Protein AF-0000000069704267 (afdb_homodimer)

Nearest PDB structures (foldseek):
  3eg2-assembly1_A  TM=7.144E-01  e=4.253E-02  Homo sapiens
  3eg3-assembly1_A  TM=7.139E-01  e=6.899E-02  Homo sapiens
  5o2q-assembly1_A  TM=7.271E-01  e=1.119E-01  Homo sapiens
  2mio-assembly1_A  TM=5.928E-01  e=2.133E-01  Homo sapiens
  6b25-assembly1_A  TM=3.809E-01  e=5.040E-01  Homo sapiens

Sequence (294 aa):
MRPRFTFSEAVRVVRAIRNDGTYAGLPSGALLVRRGSIGYVRDWGVFLQDQIIYQIHFPDCDRVVGCREQELIAGDRPWLAGNLQYGDSVICQTALAMQGEMVVSVGQLGRIEATDRGEHGDGYIVDFGGRWFQVPVSALALAEEEEMRPRFTFSEAVRVVRAIRNDGTYAGLPSGALLVRRGSIGYVRDWGVFLQDQIIYQIHFPDCDRVVGCREQELIAGDRPWLAGNLQYGDSVICQTALAMQGEMVVSVGQLGRIEATDRGEHGDGYIVDFGGRWFQVPVSALALAEEEE

Solvent-accessible surface area (backbone atoms only — not comparable to full-atom values): 16637 Å² total; per-residue (Å²): 138,81,76,90,72,52,76,69,36,54,27,20,29,74,45,66,40,53,27,83,60,83,50,84,97,53,59,66,67,38,82,72,42,58,22,55,41,59,27,29,28,68,45,70,47,81,43,82,40,71,42,56,36,33,33,27,39,25,73,92,77,69,43,76,45,79,38,48,61,90,43,47,44,59,48,84,52,89,79,68,53,54,54,76,51,74,68,39,48,26,24,24,70,46,65,39,67,56,96,86,38,80,74,41,52,61,64,39,62,30,31,32,72,38,67,59,27,68,97,80,23,28,16,26,32,30,34,48,88,86,43,58,42,82,39,50,49,90,34,51,39,78,46,74,74,79,123,136,81,76,91,72,52,76,68,36,53,26,19,28,76,47,66,40,53,27,84,60,82,50,84,97,53,58,66,67,38,81,73,42,58,22,56,42,60,28,29,29,68,46,70,46,80,43,80,41,72,41,55,37,32,34,28,38,25,72,91,77,69,44,76,42,80,38,47,61,91,43,48,43,60,47,83,54,89,79,67,53,55,55,76,51,75,68,39,49,27,25,24,71,45,65,39,67,55,98,86,37,80,75,42,52,60,64,39,64,30,32,32,71,37,66,60,26,68,97,82,23,29,17,25,32,30,34,47,90,86,42,59,42,83,40,51,48,88,34,51,39,77,45,74,74,81,126

Foldseek 3Di:
DDDPDDFFDKDFAQAFDFACPPDPPDDGRHTDGHHGDIDGDHDDDDDDDDWDWDFDADPVVGDTDTDTPVRDDDPPDDDQQDDDDFFFKKFFQDFDDDPRHGDHDGGQIWGFHAFLDDPRRQWTWIDGPNDTDIDGVVGIDGDPPPD/DDDPDDFFDKDFAQAFDFACPPDPPDDGRHTDGHHGDIDGDHDDDDDDDDWDWDFDADPVVGDTDTDTPVRDDDPPDDDQQDDDDFFFKKFFQDFDDDPRHTDHDGGQIWGFHAFLDDPRRQWTWIDGPNDTDIGGVVGIDGDPPPD

Secondary structure (DSSP, 8-state):
---SS-TT-EEEESS-EE--S-STTS-TT-EEE-TT-EEEEEEEEEEEEEEEEEEEEETTTTEEEEEEGGGEEETTS---S-S--TT-EEEESS-EEETTEEEE-TT-EEEEEEEEESTTS-EEEEEETTEEEEEEGGGEEE-----/---SS-TT-EEEESS-EE--S-STTS-TT-EEE-TT-EEEEEEEEEEEEEEEEEEEEETTTTEEEEEEGGGEEETTS---S-S--TT-EEEESS-EEETTEEEE-TT-EEEEEEEEESTTS-EEEEEETTEEEEEEGGGEEE-----

InterPro domains:
  IPR007415 Nitrogenase MoFe maturation protein, NifZ [PF04319] (3-73)

Organism: Klebsiella variicola (NCBI:txid244366)

Structure (mmCIF, N/CA/C/O backbone):
data_AF-0000000069704267-model_v1
#
loop_
_entity.id
_entity.type
_entity.pdbx_description
1 polymer 'NifZ protein'
#
loop_
_atom_site.group_PDB
_atom_site.id
_atom_site.type_symbol
_atom_site.label_atom_id
_atom_site.label_alt_id
_atom_site.label_comp_id
_atom_site.label_asym_id
_atom_site.label_entity_id
_atom_site.label_seq_id
_atom_site.pdbx_PDB_ins_code
_atom_site.Cartn_x
_atom_site.Cartn_y
_atom_site.Cartn_z
_atom_site.occupancy
_atom_site.B_iso_or_equiv
_atom_site.auth_seq_id
_atom_site.auth_comp_id
_atom_site.auth_asym_id
_atom_site.auth_atom_id
_atom_site.pdbx_PDB_model_num
ATOM 1 N N . MET A 1 1 ? 27.141 -1.37 -7.922 1 70.5 1 MET A N 1
ATOM 2 C CA . MET A 1 1 ? 26.219 -2.203 -7.168 1 70.5 1 MET A CA 1
ATOM 3 C C . MET A 1 1 ? 26.234 -3.641 -7.68 1 70.5 1 MET A C 1
ATOM 5 O O . MET A 1 1 ? 26.406 -3.875 -8.875 1 70.5 1 MET A O 1
ATOM 9 N N . ARG A 1 2 ? 26.391 -4.656 -6.867 1 83.56 2 ARG A N 1
ATOM 10 C CA . ARG A 1 2 ? 26.391 -6.055 -7.277 1 83.56 2 ARG A CA 1
ATOM 11 C C . ARG A 1 2 ? 25.016 -6.676 -7.145 1 83.56 2 ARG A C 1
ATOM 13 O O . ARG A 1 2 ? 24.328 -6.484 -6.133 1 83.56 2 ARG A O 1
ATOM 20 N N . PRO A 1 3 ? 24.516 -7.355 -8.273 1 91.5 3 PRO A N 1
ATOM 21 C CA . PRO A 1 3 ? 23.203 -7.996 -8.227 1 91.5 3 PRO A CA 1
ATOM 22 C C . PRO A 1 3 ? 23.125 -9.125 -7.199 1 91.5 3 PRO A C 1
ATOM 24 O O . PRO A 1 3 ? 24.109 -9.836 -6.992 1 91.5 3 PRO A O 1
ATOM 27 N N . ARG A 1 4 ? 21.984 -9.141 -6.539 1 94.38 4 ARG A N 1
ATOM 28 C CA . ARG A 1 4 ? 21.75 -10.164 -5.527 1 94.38 4 ARG A CA 1
ATOM 29 C C . ARG A 1 4 ? 21.484 -11.523 -6.172 1 94.38 4 ARG A C 1
ATOM 31 O O . ARG A 1 4 ? 21.859 -12.562 -5.625 1 94.38 4 ARG A O 1
ATOM 38 N N . PHE A 1 5 ? 20.875 -11.516 -7.258 1 96.75 5 PHE A N 1
ATOM 39 C CA . PHE A 1 5 ? 20.5 -12.742 -7.945 1 96.75 5 PHE A CA 1
ATOM 40 C C . PHE A 1 5 ? 21.266 -12.891 -9.258 1 96.75 5 PHE A C 1
ATOM 42 O O . PHE A 1 5 ? 21.625 -11.891 -9.883 1 96.75 5 PHE A O 1
ATOM 49 N N . THR A 1 6 ? 21.562 -14.195 -9.578 1 94.44 6 THR A N 1
ATOM 50 C CA . THR A 1 6 ? 22.391 -14.453 -10.75 1 94.44 6 THR A CA 1
ATOM 51 C C . THR A 1 6 ? 21.609 -15.242 -11.797 1 94.44 6 THR A C 1
ATOM 53 O O . THR A 1 6 ? 20.484 -15.68 -11.539 1 94.44 6 THR A O 1
ATOM 56 N N . PHE A 1 7 ? 22.266 -15.367 -12.93 1 95.25 7 PHE A N 1
ATOM 57 C CA . PHE A 1 7 ? 21.672 -16.016 -14.094 1 95.25 7 PHE A CA 1
ATOM 58 C C . PHE A 1 7 ? 21.125 -17.391 -13.711 1 95.25 7 PHE A C 1
ATOM 60 O O . PHE A 1 7 ? 21.766 -18.141 -12.984 1 95.25 7 PHE A O 1
ATOM 67 N N . SER A 1 8 ? 19.906 -17.656 -14.18 1 96.69 8 SER A N 1
ATOM 68 C CA . SER A 1 8 ? 19.203 -18.938 -14.07 1 96.69 8 SER A CA 1
ATOM 69 C C . SER A 1 8 ? 18.812 -19.234 -12.625 1 96.69 8 SER A C 1
ATOM 71 O O . SER A 1 8 ? 18.312 -20.312 -12.32 1 96.69 8 SER A O 1
ATOM 73 N N . GLU A 1 9 ? 19 -18.297 -11.758 1 97.44 9 GLU A N 1
ATOM 74 C CA . GLU A 1 9 ? 18.578 -18.469 -10.367 1 97.44 9 GLU A CA 1
ATOM 75 C C . GLU A 1 9 ? 17.062 -18.328 -10.234 1 97.44 9 GLU A C 1
ATOM 77 O O . GLU A 1 9 ? 16.453 -17.453 -10.859 1 97.44 9 GLU A O 1
ATOM 82 N N . ALA A 1 10 ? 16.5 -19.25 -9.445 1 98.5 10 ALA A N 1
ATOM 83 C CA . ALA A 1 10 ? 15.07 -19.172 -9.172 1 98.5 10 ALA A CA 1
ATOM 84 C C . ALA A 1 10 ? 14.766 -18.062 -8.172 1 98.5 10 ALA A C 1
ATOM 86 O O . ALA A 1 10 ? 15.414 -17.969 -7.125 1 98.5 10 ALA A O 1
ATOM 87 N N . VAL A 1 11 ? 13.781 -17.219 -8.508 1 98.62 11 VAL A N 1
ATOM 88 C CA . VAL A 1 11 ? 13.328 -16.156 -7.625 1 98.62 11 VAL A CA 1
ATOM 89 C C . VAL A 1 11 ? 11.805 -16.141 -7.559 1 98.62 11 VAL A C 1
ATOM 91 O O . VAL A 1 11 ? 11.133 -16.734 -8.406 1 98.62 11 VAL A O 1
ATOM 94 N N . ARG A 1 12 ? 11.289 -15.602 -6.473 1 98.12 12 ARG A N 1
ATOM 95 C CA . ARG A 1 12 ? 9.859 -15.43 -6.27 1 98.12 12 ARG A CA 1
ATOM 96 C C . ARG A 1 12 ? 9.5 -13.953 -6.145 1 98.12 12 ARG A C 1
ATOM 98 O O . ARG A 1 12 ? 10.164 -13.203 -5.426 1 98.12 12 ARG A O 1
ATOM 105 N N . VAL A 1 13 ? 8.492 -13.539 -6.906 1 97.69 13 VAL A N 1
ATOM 106 C CA . VAL A 1 13 ? 8.016 -12.172 -6.734 1 97.69 13 VAL A CA 1
ATOM 107 C C . VAL A 1 13 ? 7.133 -12.078 -5.492 1 97.69 13 VAL A C 1
ATOM 109 O O . VAL A 1 13 ? 6.254 -12.922 -5.285 1 97.69 13 VAL A O 1
ATOM 112 N N . VAL A 1 14 ? 7.328 -11.047 -4.66 1 95.62 14 VAL A N 1
ATOM 113 C CA . VAL A 1 14 ? 6.633 -10.969 -3.381 1 95.62 14 VAL A CA 1
ATOM 114 C C . VAL A 1 14 ? 5.395 -10.086 -3.521 1 95.62 14 VAL A C 1
ATOM 116 O O . VAL A 1 14 ? 4.566 -10.016 -2.609 1 95.62 14 VAL A O 1
ATOM 119 N N . ARG A 1 15 ? 5.25 -9.43 -4.621 1 94.12 15 ARG A N 1
ATOM 120 C CA . ARG A 1 15 ? 4.078 -8.625 -4.938 1 94.12 15 ARG A CA 1
ATOM 121 C C . ARG A 1 15 ? 3.67 -8.797 -6.398 1 94.12 15 ARG A C 1
ATOM 123 O O . ARG A 1 15 ? 4.473 -9.242 -7.223 1 94.12 15 ARG A O 1
ATOM 130 N N . ALA A 1 16 ? 2.428 -8.391 -6.637 1 95.12 16 ALA A N 1
ATOM 131 C CA . ALA A 1 16 ? 1.965 -8.43 -8.023 1 95.12 16 ALA A CA 1
ATOM 132 C C . ALA A 1 16 ? 2.758 -7.465 -8.891 1 95.12 16 ALA A C 1
ATOM 134 O O . ALA A 1 16 ? 3.033 -6.332 -8.484 1 95.12 16 ALA A O 1
ATOM 135 N N . ILE A 1 17 ? 3.195 -7.965 -10.07 1 96.5 17 ILE A N 1
ATOM 136 C CA . ILE A 1 17 ? 3.865 -7.094 -11.031 1 96.5 17 ILE A CA 1
ATOM 137 C C . ILE A 1 17 ? 2.865 -6.613 -12.078 1 96.5 17 ILE A C 1
ATOM 139 O O . ILE A 1 17 ? 2.195 -7.426 -12.719 1 96.5 17 ILE A O 1
ATOM 143 N N . ARG A 1 18 ? 2.76 -5.293 -12.164 1 95.44 18 ARG A N 1
ATOM 144 C CA . ARG A 1 18 ? 1.854 -4.688 -13.141 1 95.44 18 ARG A CA 1
ATOM 145 C C . ARG A 1 18 ? 2.629 -3.945 -14.219 1 95.44 18 ARG A C 1
ATOM 147 O O . ARG A 1 18 ? 3.754 -3.498 -13.992 1 95.44 18 ARG A O 1
ATOM 154 N N . ASN A 1 19 ? 1.966 -3.893 -15.367 1 96.38 19 ASN A N 1
ATOM 155 C CA . ASN A 1 19 ? 2.604 -3.205 -16.484 1 96.38 19 ASN A CA 1
ATOM 156 C C . ASN A 1 19 ? 2.73 -1.707 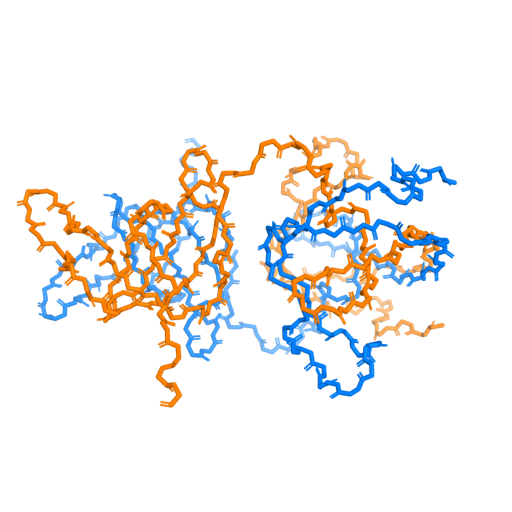-16.219 1 96.38 19 ASN A C 1
ATOM 158 O O . ASN A 1 19 ? 1.726 -1.02 -16.031 1 96.38 19 ASN A O 1
ATOM 162 N N . ASP A 1 20 ? 3.955 -1.291 -16.156 1 92.31 20 ASP A N 1
ATOM 163 C CA . ASP A 1 20 ? 4.207 0.135 -15.977 1 92.31 20 ASP A CA 1
ATOM 164 C C . ASP A 1 20 ? 4.371 0.844 -17.312 1 92.31 20 ASP A C 1
ATOM 166 O O . ASP A 1 20 ? 4.828 1.987 -17.375 1 92.31 20 ASP A O 1
ATOM 170 N N . GLY A 1 21 ? 4.004 0.136 -18.328 1 92.44 21 GLY A N 1
ATOM 171 C CA . GLY A 1 21 ? 4.043 0.705 -19.672 1 92.44 21 GLY A CA 1
ATOM 172 C C . GLY A 1 21 ? 5.16 0.135 -20.531 1 92.44 21 GLY A C 1
ATOM 173 O O . GLY A 1 21 ? 5.227 0.406 -21.719 1 92.44 21 GLY A O 1
ATOM 174 N N . THR A 1 22 ? 6.094 -0.67 -19.891 1 89.44 22 THR A N 1
ATOM 175 C CA . THR A 1 22 ? 7.289 -1.111 -20.594 1 89.44 22 THR A CA 1
ATOM 176 C C . THR A 1 22 ? 7.062 -2.477 -21.234 1 89.44 22 THR A C 1
ATOM 178 O O . THR A 1 22 ? 7.859 -2.916 -22.062 1 89.44 22 THR A O 1
ATOM 181 N N . TYR A 1 23 ? 5.93 -3.145 -20.797 1 93.56 23 TYR A N 1
ATOM 182 C CA . TYR A 1 23 ? 5.617 -4.438 -21.406 1 93.56 23 TYR A CA 1
ATOM 183 C C . TYR A 1 23 ? 4.695 -4.273 -22.609 1 93.56 23 TYR A C 1
ATOM 185 O O . TYR 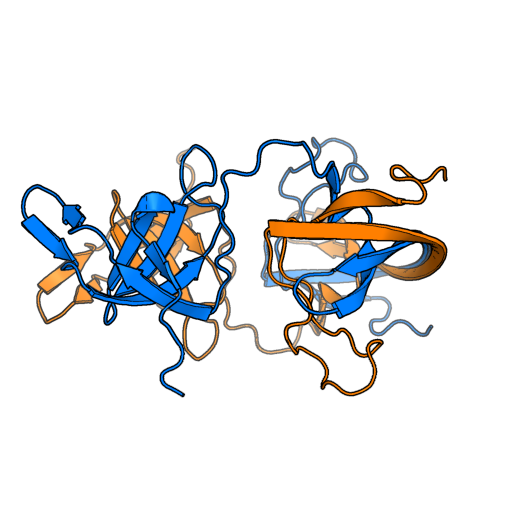A 1 23 ? 3.568 -3.789 -22.469 1 93.56 23 TYR A O 1
ATOM 193 N N . ALA A 1 24 ? 5.141 -4.734 -23.75 1 91.88 24 ALA A N 1
ATOM 194 C CA . ALA A 1 24 ? 4.398 -4.551 -24.984 1 91.88 24 ALA A CA 1
ATOM 195 C C . ALA A 1 24 ? 3.207 -5.496 -25.062 1 91.88 24 ALA A C 1
ATOM 197 O O . ALA A 1 24 ? 3.301 -6.656 -24.656 1 91.88 24 ALA A O 1
ATOM 198 N N . GLY A 1 25 ? 2.084 -4.969 -25.625 1 93 25 GLY A N 1
ATOM 199 C CA . GLY A 1 25 ? 0.954 -5.836 -25.922 1 93 25 GLY A CA 1
ATOM 200 C C . GLY A 1 25 ? -0.133 -5.77 -24.859 1 93 25 GLY A C 1
ATOM 201 O O . GLY A 1 25 ? -1.224 -6.312 -25.047 1 93 25 GLY A O 1
ATOM 202 N N . LEU A 1 26 ? 0.207 -5.266 -23.703 1 93.94 26 LEU A N 1
ATOM 203 C CA . LEU A 1 26 ? -0.774 -5.1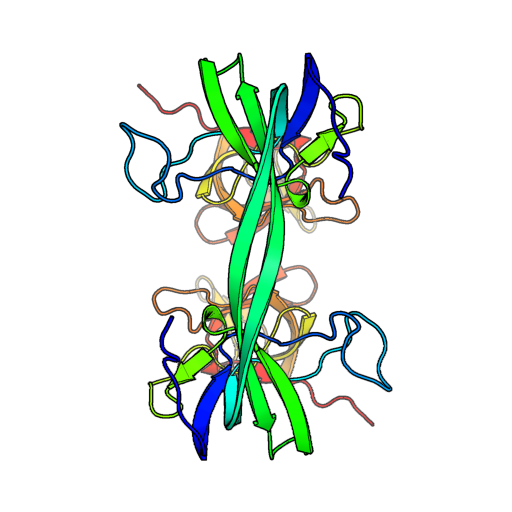25 -22.625 1 93.94 26 LEU A CA 1
ATOM 204 C C . LEU A 1 26 ? -0.859 -3.68 -22.156 1 93.94 26 LEU A C 1
ATOM 206 O O . LEU A 1 26 ? 0.145 -2.965 -22.141 1 93.94 26 LEU A O 1
ATOM 210 N N . PRO A 1 27 ? -2.029 -3.264 -21.766 1 94.94 27 PRO A N 1
ATOM 211 C CA . PRO A 1 27 ? -2.172 -1.881 -21.312 1 94.94 27 PRO A CA 1
ATOM 212 C C . PRO A 1 27 ? -1.479 -1.632 -19.969 1 94.94 27 PRO A C 1
ATOM 214 O O . PRO A 1 27 ? -1.236 -2.574 -19.219 1 94.94 27 PRO A O 1
ATOM 217 N N . SER A 1 28 ? -1.115 -0.353 -19.781 1 93.81 28 SER A N 1
ATOM 218 C CA . SER A 1 28 ? -0.566 0.044 -18.484 1 93.81 28 SER A CA 1
ATOM 219 C C . SER A 1 28 ? -1.5 -0.347 -17.344 1 93.81 28 SER A C 1
ATOM 221 O O . SER A 1 28 ? -2.719 -0.19 -17.453 1 93.81 28 SER A O 1
ATOM 223 N N . GLY A 1 29 ? -0.929 -0.878 -16.25 1 93.12 29 GLY A N 1
ATOM 224 C CA . GLY A 1 29 ? -1.727 -1.26 -15.102 1 93.12 29 GLY A CA 1
ATOM 225 C C . GLY A 1 29 ? -2.168 -2.711 -15.133 1 93.12 29 GLY A C 1
ATOM 226 O O . GLY A 1 29 ? -2.596 -3.258 -14.117 1 93.12 29 GLY A O 1
ATOM 227 N N . ALA A 1 30 ? -2.033 -3.373 -16.25 1 94 30 ALA A N 1
ATOM 228 C CA . ALA A 1 30 ? -2.439 -4.77 -16.375 1 94 30 ALA A CA 1
ATOM 229 C C . ALA A 1 30 ? -1.547 -5.684 -15.539 1 94 30 ALA A C 1
ATOM 231 O O . ALA A 1 30 ? -0.34 -5.457 -15.438 1 94 30 ALA A O 1
ATOM 232 N N . LEU A 1 31 ? -2.203 -6.715 -15 1 93.62 31 LEU A N 1
ATOM 233 C CA . LEU A 1 31 ? -1.447 -7.703 -14.234 1 93.62 31 LEU A CA 1
ATOM 234 C C . LEU A 1 31 ? -0.539 -8.516 -15.148 1 93.62 31 LEU A C 1
ATOM 236 O O . LEU A 1 31 ? -1.012 -9.156 -16.094 1 93.62 31 LEU A O 1
ATOM 240 N N . LEU A 1 32 ? 0.768 -8.469 -14.914 1 96.5 32 LEU A N 1
ATOM 241 C CA . LEU A 1 32 ? 1.725 -9.242 -15.695 1 96.5 32 LEU A CA 1
ATOM 242 C C . LEU A 1 32 ? 2.049 -10.57 -15.016 1 96.5 32 LEU A C 1
ATOM 244 O O . LEU A 1 32 ? 2.064 -11.617 -15.664 1 96.5 32 LEU A O 1
ATOM 248 N N . VAL A 1 33 ? 2.322 -10.461 -13.75 1 96.56 33 VAL A N 1
ATOM 249 C CA . VAL A 1 33 ? 2.707 -11.633 -12.969 1 96.56 33 VAL A CA 1
ATOM 250 C C . VAL A 1 33 ? 2.055 -11.578 -11.586 1 96.56 33 VAL A C 1
ATOM 252 O O . VAL A 1 33 ? 2.043 -10.523 -10.945 1 96.56 33 VAL A O 1
ATOM 255 N N . ARG A 1 34 ? 1.494 -12.688 -11.125 1 95 34 ARG A N 1
ATOM 256 C CA . ARG A 1 34 ? 0.865 -12.758 -9.805 1 95 34 ARG A CA 1
ATOM 257 C C . ARG A 1 34 ? 1.912 -12.844 -8.703 1 95 34 ARG A C 1
ATOM 259 O O . ARG A 1 34 ? 2.969 -13.453 -8.891 1 95 34 ARG A O 1
ATOM 266 N N . ARG A 1 35 ? 1.534 -12.227 -7.586 1 95.56 35 ARG A N 1
ATOM 267 C CA . ARG A 1 35 ? 2.416 -12.391 -6.434 1 95.56 35 ARG A CA 1
ATOM 268 C C . ARG A 1 35 ? 2.666 -13.859 -6.133 1 95.56 35 ARG A C 1
ATOM 270 O O . ARG A 1 35 ? 1.805 -14.703 -6.387 1 95.56 35 ARG A O 1
ATOM 277 N N . GLY A 1 36 ? 3.891 -14.18 -5.59 1 95.38 36 GLY A N 1
ATOM 278 C CA . GLY A 1 36 ? 4.219 -15.539 -5.203 1 95.38 36 GLY A CA 1
ATOM 279 C C . GLY A 1 36 ? 4.754 -16.375 -6.352 1 95.38 36 GLY A C 1
ATOM 280 O O . GLY A 1 36 ? 5.297 -17.469 -6.137 1 95.38 36 GLY A O 1
ATOM 281 N N . SER A 1 37 ? 4.637 -15.914 -7.617 1 96.62 37 SER A N 1
ATOM 282 C CA . SER A 1 37 ? 5.086 -16.672 -8.781 1 96.62 37 SER A CA 1
ATOM 283 C C . SER A 1 37 ? 6.598 -16.859 -8.766 1 96.62 37 SER A C 1
ATOM 285 O O . SER A 1 37 ? 7.34 -15.953 -8.375 1 96.62 37 SER A O 1
ATOM 287 N N . ILE A 1 38 ? 6.98 -18.031 -9.227 1 97.88 38 ILE A N 1
ATOM 288 C CA . ILE A 1 38 ? 8.398 -18.359 -9.352 1 97.88 38 ILE A CA 1
ATOM 289 C C . ILE A 1 38 ? 8.852 -18.125 -10.789 1 97.88 38 ILE A C 1
ATOM 291 O O . ILE A 1 38 ? 8.148 -18.484 -11.734 1 97.88 38 ILE A O 1
ATOM 295 N N . GLY A 1 39 ? 9.953 -17.422 -10.891 1 98.56 39 GLY A N 1
ATOM 296 C CA . GLY A 1 39 ? 10.609 -17.234 -12.172 1 98.56 39 GLY A CA 1
ATOM 297 C C . GLY A 1 39 ? 12.109 -17.469 -12.109 1 98.56 39 GLY A C 1
ATOM 298 O O . GLY A 1 39 ? 12.641 -17.828 -11.062 1 98.56 39 GLY A O 1
ATOM 299 N N . TYR A 1 40 ? 12.789 -17.312 -13.281 1 98.75 40 TYR A N 1
ATOM 300 C CA . TYR A 1 40 ? 14.227 -17.547 -13.398 1 98.75 40 TYR A CA 1
ATOM 301 C C . TYR A 1 40 ? 14.93 -16.344 -14.023 1 98.75 40 TYR A C 1
ATOM 303 O O . TYR A 1 40 ? 14.492 -15.828 -15.047 1 98.75 40 TYR A O 1
ATOM 311 N N . VAL A 1 41 ? 16 -15.961 -13.359 1 98.5 41 VAL A N 1
ATOM 312 C CA . VAL A 1 41 ? 16.734 -14.781 -13.805 1 98.5 41 VAL A CA 1
ATOM 313 C C . VAL A 1 41 ? 17.359 -15.055 -15.172 1 98.5 41 VAL A C 1
ATOM 315 O O . VAL A 1 41 ? 18.078 -16.047 -15.352 1 98.5 41 VAL A O 1
ATOM 318 N N . ARG A 1 42 ? 17.062 -14.156 -16.156 1 98.12 42 ARG A N 1
ATOM 319 C CA . ARG A 1 42 ? 17.656 -14.242 -17.484 1 98.12 42 ARG A CA 1
ATOM 320 C C . ARG A 1 42 ? 18.828 -13.273 -17.625 1 98.12 42 ARG A C 1
ATOM 322 O O . ARG A 1 42 ? 19.828 -13.586 -18.281 1 98.12 42 ARG A O 1
ATOM 329 N N . ASP A 1 43 ? 18.625 -12.133 -17.141 1 95.94 43 ASP A N 1
ATOM 330 C CA . ASP A 1 43 ? 19.594 -11.047 -17.234 1 95.94 43 ASP A CA 1
ATOM 331 C C . ASP A 1 43 ? 19.297 -9.961 -16.188 1 95.94 43 ASP A C 1
ATOM 333 O O . ASP A 1 43 ? 18.266 -10 -15.523 1 95.94 43 ASP A O 1
ATOM 337 N N . TRP A 1 44 ? 20.312 -9.156 -15.898 1 94.94 44 TRP A N 1
ATOM 338 C CA . TRP A 1 44 ? 20.109 -7.961 -15.094 1 94.94 44 TRP A CA 1
ATOM 339 C C . TRP A 1 44 ? 20.875 -6.773 -15.656 1 94.94 44 TRP A C 1
ATOM 341 O O . TRP A 1 44 ? 21.812 -6.953 -16.438 1 94.94 44 TRP A O 1
ATOM 351 N N . GLY A 1 45 ? 20.406 -5.551 -15.344 1 94.19 45 GLY A N 1
ATOM 352 C CA . GLY A 1 45 ? 21.062 -4.309 -15.719 1 94.19 45 GLY A CA 1
ATOM 353 C C . GLY A 1 45 ? 20.859 -3.201 -14.703 1 94.19 45 GLY A C 1
ATOM 354 O O . GLY A 1 45 ? 20 -3.303 -13.828 1 94.19 45 GLY A O 1
ATOM 355 N N . VAL A 1 46 ? 21.812 -2.281 -14.703 1 92.88 46 VAL A N 1
ATOM 356 C CA . VAL A 1 46 ? 21.703 -1.098 -13.859 1 92.88 46 VAL A CA 1
ATOM 357 C C . VAL A 1 46 ? 20.984 0.02 -14.609 1 92.88 46 VAL A C 1
ATOM 359 O O . VAL A 1 46 ? 21.391 0.381 -15.727 1 92.88 46 VAL A O 1
ATOM 362 N N . PHE A 1 47 ? 19.891 0.426 -14.094 1 90.81 47 PHE A N 1
ATOM 363 C CA . PHE A 1 47 ? 19.094 1.507 -14.672 1 90.81 47 PHE A CA 1
ATOM 364 C C . PHE A 1 47 ? 19.219 2.775 -13.836 1 90.81 47 PHE A C 1
ATOM 366 O O . PHE A 1 47 ? 18.969 2.762 -12.633 1 90.81 47 PHE A O 1
ATOM 373 N N . LEU A 1 48 ? 19.797 3.779 -14.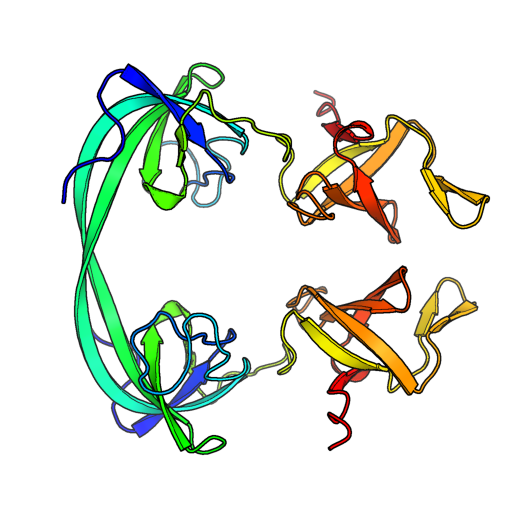461 1 87.88 48 LEU A N 1
ATOM 374 C CA . LEU A 1 48 ? 19.938 5.07 -13.789 1 87.88 48 LEU A CA 1
ATOM 375 C C . LEU A 1 48 ? 18.625 5.844 -13.828 1 87.88 48 LEU A C 1
ATOM 377 O O . LEU A 1 48 ? 18 5.965 -14.891 1 87.88 48 LEU A O 1
ATOM 381 N N . GLN A 1 49 ? 18.078 5.957 -12.758 1 85.5 49 GLN A N 1
ATOM 382 C CA . GLN A 1 49 ? 16.875 6.781 -12.656 1 85.5 49 GLN A CA 1
ATOM 383 C C . GLN A 1 49 ? 17.141 8.031 -11.82 1 85.5 49 GLN A C 1
ATOM 385 O O . GLN A 1 49 ? 17.938 8 -10.883 1 85.5 49 GLN A O 1
ATOM 390 N N . ASP A 1 50 ? 16.719 9.055 -12.352 1 87.56 50 ASP A N 1
ATOM 391 C CA . ASP A 1 50 ? 16.828 10.273 -11.562 1 87.56 50 ASP A CA 1
ATOM 392 C C . ASP A 1 50 ? 15.492 10.648 -10.93 1 87.56 50 ASP A C 1
ATOM 394 O O . ASP A 1 50 ? 14.438 10.219 -11.398 1 87.56 50 ASP A O 1
ATOM 398 N N . GLN A 1 51 ? 15.57 11.086 -9.789 1 89.5 51 GLN A N 1
ATOM 399 C CA . GLN A 1 51 ? 14.398 11.609 -9.102 1 89.5 51 GLN A CA 1
ATOM 400 C C . GLN A 1 51 ? 14.641 13.023 -8.57 1 89.5 51 GLN A C 1
ATOM 402 O O . GLN A 1 51 ? 15.742 13.328 -8.102 1 89.5 51 GLN A O 1
ATOM 407 N N . ILE A 1 52 ? 13.672 13.781 -8.773 1 94.19 52 ILE A N 1
ATOM 408 C CA . ILE A 1 52 ? 13.711 15.102 -8.148 1 94.19 52 ILE A CA 1
ATOM 409 C C . ILE A 1 52 ? 13.297 14.992 -6.688 1 94.19 52 ILE A C 1
ATOM 411 O O . ILE A 1 52 ? 12.25 14.422 -6.371 1 94.19 52 ILE A O 1
ATOM 415 N N . ILE A 1 53 ? 14.172 15.508 -5.805 1 95.62 53 ILE A N 1
ATOM 416 C CA . ILE A 1 53 ? 13.852 15.57 -4.383 1 95.62 53 ILE A CA 1
ATOM 417 C C . ILE A 1 53 ? 13.68 17.031 -3.963 1 95.62 53 ILE A C 1
ATOM 419 O O . ILE A 1 53 ? 14.57 17.859 -4.18 1 95.62 53 ILE A O 1
ATOM 423 N N . TYR A 1 54 ? 12.539 17.344 -3.371 1 97.25 54 TYR A N 1
ATOM 424 C CA . TYR A 1 54 ? 12.258 18.656 -2.832 1 97.25 54 TYR A CA 1
ATOM 425 C C . TYR A 1 54 ? 12.57 18.719 -1.342 1 97.25 54 TYR A C 1
ATOM 427 O O . TYR A 1 54 ? 12.203 17.812 -0.588 1 97.25 54 TYR A O 1
ATOM 435 N N . GLN A 1 55 ? 13.336 19.766 -0.983 1 97.19 55 GLN A N 1
ATOM 436 C CA . GLN A 1 55 ? 13.438 20.094 0.431 1 97.19 55 GLN A CA 1
ATOM 437 C C . GLN A 1 55 ? 12.273 20.984 0.875 1 97.19 55 GLN A C 1
ATOM 439 O O . GLN A 1 55 ? 12.133 22.109 0.416 1 97.19 55 GLN A O 1
ATOM 444 N N . ILE A 1 56 ? 11.398 20.375 1.76 1 98.31 56 ILE A N 1
ATOM 445 C CA . ILE A 1 56 ? 10.172 21.062 2.141 1 98.31 56 ILE A CA 1
ATOM 446 C C . ILE A 1 56 ? 10.211 21.391 3.631 1 98.31 56 ILE A C 1
ATOM 448 O O . ILE A 1 56 ? 10.492 20.531 4.461 1 98.31 56 ILE A O 1
ATOM 452 N N . HIS A 1 57 ? 9.945 22.656 4.008 1 98.5 57 HIS A N 1
ATOM 453 C CA . HIS A 1 57 ? 9.766 23.062 5.398 1 98.5 57 HIS A CA 1
ATOM 454 C C . HIS A 1 57 ? 8.312 22.906 5.832 1 98.5 57 HIS A C 1
ATOM 456 O O . HIS A 1 57 ? 7.414 23.469 5.199 1 98.5 57 HIS A O 1
ATOM 462 N N . PHE A 1 58 ? 8.125 22.156 6.859 1 98.06 58 PHE A N 1
ATOM 463 C CA . PHE A 1 58 ? 6.801 22 7.461 1 98.06 58 PHE A CA 1
ATOM 464 C C . PHE A 1 58 ? 6.699 22.797 8.758 1 98.06 58 PHE A C 1
ATOM 466 O O . PHE A 1 58 ? 7.199 22.375 9.797 1 98.06 58 PHE A O 1
ATOM 473 N N . PRO A 1 59 ? 5.973 23.875 8.719 1 96.75 59 PRO A N 1
ATOM 474 C CA . PRO A 1 59 ? 5.934 24.766 9.883 1 96.75 59 PRO A CA 1
ATOM 475 C C . PRO A 1 59 ? 5.285 24.125 11.102 1 96.75 59 PRO A C 1
ATOM 477 O O . PRO A 1 59 ? 5.688 24.391 12.234 1 96.75 59 PRO A O 1
ATOM 480 N N . ASP A 1 60 ? 4.312 23.234 10.93 1 93.12 60 ASP A N 1
ATOM 481 C CA . ASP A 1 60 ? 3.578 22.625 12.031 1 93.12 60 ASP A CA 1
ATOM 482 C C . ASP A 1 60 ? 4.512 21.844 12.953 1 93.12 60 ASP A C 1
ATOM 484 O O . ASP A 1 60 ? 4.352 21.859 14.172 1 93.12 60 ASP A O 1
ATOM 488 N N . CYS A 1 61 ? 5.516 21.203 12.398 1 92.56 61 CYS A N 1
ATOM 489 C CA . CYS A 1 61 ? 6.445 20.438 13.211 1 92.56 61 CYS A CA 1
ATOM 490 C C . CYS A 1 61 ? 7.855 21 13.125 1 92.56 61 CYS A C 1
ATOM 492 O O . CYS A 1 61 ? 8.797 20.453 13.695 1 92.56 61 CYS A O 1
ATOM 494 N N . ASP A 1 62 ? 8.055 22.078 12.414 1 95.06 62 ASP A N 1
ATOM 495 C CA . ASP A 1 62 ? 9.312 22.781 12.219 1 95.06 62 ASP A CA 1
ATOM 496 C C . ASP A 1 62 ? 10.414 21.844 11.75 1 95.06 62 ASP A C 1
ATOM 498 O O . ASP A 1 62 ? 11.492 21.797 12.336 1 95.06 62 ASP A O 1
ATOM 502 N N . ARG A 1 63 ? 10.188 21.109 10.664 1 96.19 63 ARG A N 1
ATOM 503 C CA . ARG A 1 63 ? 11.133 20.172 10.062 1 96.19 63 ARG A CA 1
ATOM 504 C C . ARG A 1 63 ? 11.305 20.453 8.57 1 96.19 63 ARG A C 1
ATOM 506 O O . ARG A 1 63 ? 10.359 20.891 7.906 1 96.19 63 ARG A O 1
ATOM 513 N N . VAL A 1 64 ? 12.523 20.266 8.141 1 96.88 64 VAL A N 1
ATOM 514 C CA . VAL A 1 64 ? 12.797 20.234 6.711 1 96.88 64 VAL A CA 1
ATOM 515 C C . VAL A 1 64 ? 13.039 18.797 6.258 1 96.88 64 VAL A C 1
ATOM 517 O O . VAL A 1 64 ? 13.953 18.141 6.746 1 96.88 64 VAL A O 1
ATOM 520 N N . VAL A 1 65 ? 12.203 18.375 5.41 1 97.19 65 VAL A N 1
ATOM 521 C CA . VAL A 1 65 ? 12.219 16.953 5.027 1 97.19 65 VAL A CA 1
ATOM 522 C C . VAL A 1 65 ? 12.305 16.844 3.508 1 97.19 65 VAL A C 1
ATOM 524 O O . VAL A 1 65 ? 11.688 17.625 2.781 1 97.19 65 VAL A O 1
ATOM 527 N N . GLY A 1 66 ? 13.094 15.953 3.002 1 96.62 66 GLY A N 1
ATOM 528 C CA . GLY A 1 66 ? 13.133 15.625 1.587 1 96.62 66 GLY A CA 1
ATOM 529 C C . GLY A 1 66 ? 11.93 14.836 1.126 1 96.62 66 GLY A C 1
ATOM 530 O O . GLY A 1 66 ? 11.594 13.797 1.711 1 96.62 66 GLY A O 1
ATOM 531 N N . CYS A 1 67 ? 11.242 15.336 0.054 1 97.12 67 CYS A N 1
ATOM 532 C CA . CYS A 1 67 ? 10.07 14.664 -0.49 1 97.12 67 CYS A CA 1
ATOM 533 C C . CYS A 1 67 ? 10.203 14.453 -1.992 1 97.12 67 CYS A C 1
ATOM 535 O O . CYS A 1 67 ? 10.695 15.328 -2.705 1 97.12 67 CYS A O 1
ATOM 537 N N . ARG A 1 68 ? 9.797 13.305 -2.387 1 95.44 68 ARG A N 1
ATOM 538 C CA . ARG A 1 68 ? 9.711 13.062 -3.822 1 95.44 68 ARG A CA 1
ATOM 539 C C . ARG A 1 68 ? 8.531 13.812 -4.438 1 95.44 68 ARG A C 1
ATOM 541 O O . ARG A 1 68 ? 7.59 14.172 -3.732 1 95.44 68 ARG A O 1
ATOM 548 N N . GLU A 1 69 ? 8.609 13.93 -5.734 1 94.81 69 GLU A N 1
ATOM 549 C CA . GLU A 1 69 ? 7.562 14.656 -6.445 1 94.81 69 GLU A CA 1
ATOM 550 C C . GLU A 1 69 ? 6.223 13.938 -6.34 1 94.81 69 GLU A C 1
ATOM 552 O O . GLU A 1 69 ? 5.184 14.57 -6.156 1 94.81 69 GLU A O 1
ATOM 557 N N . GLN A 1 70 ? 6.266 12.586 -6.406 1 93.06 70 GLN A N 1
ATOM 558 C CA . GLN A 1 70 ? 5.039 11.797 -6.41 1 93.06 70 GLN A CA 1
ATOM 559 C C . GLN A 1 70 ? 4.355 11.828 -5.051 1 93.06 70 GLN A C 1
ATOM 561 O O . GLN A 1 70 ? 3.186 11.461 -4.926 1 93.06 70 GLN A O 1
ATOM 566 N N . GLU A 1 71 ? 5.016 12.289 -4.023 1 96.56 71 GLU A N 1
ATOM 567 C CA . GLU A 1 71 ? 4.484 12.367 -2.666 1 96.56 71 GLU A CA 1
ATOM 568 C C . GLU A 1 71 ? 3.787 13.703 -2.424 1 96.56 71 GLU A C 1
ATOM 570 O O . GLU A 1 71 ? 3.209 13.922 -1.357 1 96.56 71 GLU A O 1
ATOM 575 N N . LEU A 1 72 ? 3.783 14.586 -3.455 1 97.44 72 LEU A N 1
ATOM 576 C CA . LEU A 1 72 ? 3.35 15.969 -3.244 1 97.44 72 LEU A CA 1
ATOM 577 C C . LEU A 1 72 ? 2.227 16.344 -4.207 1 97.44 72 LEU A C 1
ATOM 579 O O . LEU A 1 72 ? 2.205 15.867 -5.348 1 97.44 72 LEU A O 1
ATOM 583 N N . ILE A 1 73 ? 1.299 17.156 -3.74 1 97.31 73 ILE A N 1
ATOM 584 C CA . ILE A 1 73 ? 0.368 17.906 -4.574 1 97.31 73 ILE A CA 1
ATOM 585 C C . ILE A 1 73 ? 0.44 19.391 -4.219 1 97.31 73 ILE A C 1
ATOM 587 O O . ILE A 1 73 ? 1.031 19.766 -3.203 1 97.31 73 ILE A O 1
ATOM 591 N N . ALA A 1 74 ? -0.084 20.188 -5.125 1 97.81 74 ALA A N 1
ATOM 592 C CA . ALA A 1 74 ? -0.139 21.609 -4.824 1 97.81 74 ALA A CA 1
ATOM 593 C C . ALA A 1 74 ? -0.921 21.875 -3.539 1 97.81 74 ALA A C 1
ATOM 595 O O . ALA A 1 74 ? -1.944 21.234 -3.289 1 97.81 74 ALA A O 1
ATOM 596 N N . GLY A 1 75 ? -0.468 22.797 -2.75 1 97.12 75 GLY A N 1
ATOM 597 C CA . GLY A 1 75 ? -1.062 23.078 -1.454 1 97.12 75 GLY A CA 1
ATOM 598 C C . GLY A 1 75 ? -2.504 23.547 -1.548 1 97.12 75 GLY A C 1
ATOM 599 O O . GLY A 1 75 ? -3.275 23.391 -0.6 1 97.12 75 GLY A O 1
ATOM 600 N N . ASP A 1 76 ? -2.904 24.062 -2.664 1 95.94 76 ASP A N 1
ATOM 601 C CA . ASP A 1 76 ? -4.242 24.625 -2.809 1 95.94 76 ASP A CA 1
ATOM 602 C C . ASP A 1 76 ? -5.211 23.594 -3.395 1 95.94 76 ASP A C 1
ATOM 604 O O . ASP A 1 76 ? -6.406 23.875 -3.537 1 95.94 76 ASP A O 1
ATOM 608 N N . ARG A 1 77 ? -4.707 22.438 -3.76 1 95.38 77 ARG A N 1
ATOM 609 C CA . ARG A 1 77 ? -5.582 21.375 -4.27 1 95.38 77 ARG A CA 1
ATOM 610 C C . ARG A 1 77 ? -6.473 20.828 -3.162 1 95.38 77 ARG A C 1
ATOM 612 O O . ARG A 1 77 ? -6.027 20.656 -2.025 1 95.38 77 ARG A O 1
ATOM 619 N N . PRO A 1 78 ? -7.715 20.594 -3.523 1 92.81 78 PRO A N 1
ATOM 620 C CA . PRO A 1 78 ? -8.602 20 -2.521 1 92.81 78 PRO A CA 1
ATOM 621 C C . PRO A 1 78 ? -8.047 18.719 -1.923 1 92.81 78 PRO A C 1
ATOM 623 O O . PRO A 1 78 ? -7.441 17.906 -2.637 1 92.81 78 PRO A O 1
ATOM 626 N N . TRP A 1 79 ? -8.094 18.609 -0.641 1 92.12 79 TRP A N 1
ATOM 627 C CA . TRP A 1 79 ? -7.656 17.438 0.109 1 92.12 79 TRP A CA 1
ATOM 628 C C . TRP A 1 79 ? -8.773 16.906 0.997 1 92.12 79 TRP A C 1
ATOM 630 O O . TRP A 1 79 ? -9.086 17.5 2.031 1 92.12 79 TRP A O 1
ATOM 640 N N . LEU A 1 80 ? -9.344 15.703 0.581 1 89.38 80 LEU A N 1
ATOM 641 C CA . LEU A 1 80 ? -10.508 15.148 1.27 1 89.38 80 LEU A CA 1
ATOM 642 C C . LEU A 1 80 ? -10.117 13.914 2.076 1 89.38 80 LEU A C 1
ATOM 644 O O . LEU A 1 80 ? -10.883 13.469 2.939 1 89.38 80 LEU A O 1
ATOM 648 N N . ALA A 1 81 ? -8.922 13.438 1.893 1 88.12 81 ALA A N 1
ATOM 649 C CA . ALA A 1 81 ? -8.516 12.133 2.418 1 88.12 81 ALA A CA 1
ATOM 650 C C . ALA A 1 81 ? -8.234 12.211 3.916 1 88.12 81 ALA A C 1
ATOM 652 O O . ALA A 1 81 ? -8.141 11.18 4.59 1 88.12 81 ALA A O 1
ATOM 653 N N . GLY A 1 82 ? -8.203 13.398 4.469 1 89.25 82 GLY A N 1
ATOM 654 C CA . GLY A 1 82 ? -7.93 13.547 5.891 1 89.25 82 GLY A CA 1
ATOM 655 C C . GLY A 1 82 ? -6.469 13.352 6.242 1 89.25 82 GLY A C 1
ATOM 656 O O . GLY A 1 82 ? -5.648 13.047 5.375 1 89.25 82 GLY A O 1
ATOM 657 N N . ASN A 1 83 ? -6.102 13.43 7.562 1 92.06 83 ASN A N 1
ATOM 658 C CA . ASN A 1 83 ? -4.711 13.414 7.996 1 92.06 83 ASN A CA 1
ATOM 659 C C . ASN A 1 83 ? -4.395 12.18 8.836 1 92.06 83 ASN A C 1
ATOM 661 O O . ASN A 1 83 ? -3.309 12.078 9.406 1 92.06 83 ASN A O 1
ATOM 665 N N . LEU A 1 84 ? -5.328 11.32 8.898 1 93.5 84 LEU A N 1
ATOM 666 C CA . LEU A 1 84 ? -5.078 10.102 9.664 1 93.5 84 LEU A CA 1
ATOM 667 C C . LEU A 1 84 ? -4.27 9.102 8.852 1 93.5 84 LEU A C 1
ATOM 669 O O . LEU A 1 84 ? -4.402 9.039 7.625 1 93.5 84 LEU A O 1
ATOM 673 N N . GLN A 1 85 ? -3.412 8.391 9.508 1 91.69 85 GLN A N 1
ATOM 674 C CA . GLN A 1 85 ? -2.559 7.418 8.836 1 91.69 85 GLN A CA 1
ATOM 675 C C . GLN A 1 85 ? -2.666 6.047 9.492 1 91.69 85 GLN A C 1
ATOM 677 O O . GLN A 1 85 ? -3.176 5.926 10.609 1 91.69 85 GLN A O 1
ATOM 682 N N . TYR A 1 86 ? -2.205 4.953 8.727 1 88.88 86 TYR A N 1
ATOM 683 C CA . TYR A 1 86 ? -2.193 3.586 9.242 1 88.88 86 TYR A CA 1
ATOM 684 C C . TYR A 1 86 ? -1.576 3.533 10.633 1 88.88 86 TYR A C 1
ATOM 686 O O . TYR A 1 86 ? -0.514 4.113 10.875 1 88.88 86 TYR A O 1
ATOM 694 N N . GLY A 1 87 ? -2.297 2.924 11.555 1 90.69 87 GLY A N 1
ATOM 695 C CA . GLY A 1 87 ? -1.771 2.711 12.891 1 90.69 87 GLY A CA 1
ATOM 696 C C . GLY A 1 87 ? -2.229 3.76 13.883 1 90.69 87 GLY A C 1
ATOM 697 O O . GLY A 1 87 ? -2.041 3.602 15.094 1 90.69 87 GLY A O 1
ATOM 698 N N . ASP A 1 88 ? -2.859 4.859 13.477 1 94.25 88 ASP A N 1
ATOM 699 C CA . ASP A 1 88 ? -3.359 5.895 14.375 1 94.25 88 ASP A CA 1
ATOM 700 C C . ASP A 1 88 ? -4.441 5.344 15.297 1 94.25 88 ASP A C 1
ATOM 702 O O . ASP A 1 88 ? -5.309 4.578 14.867 1 94.25 88 ASP A O 1
ATOM 706 N N . SER A 1 89 ? -4.328 5.715 16.531 1 96.31 89 SER A N 1
ATOM 707 C CA . SER A 1 89 ? -5.457 5.547 17.453 1 96.31 89 SER A CA 1
ATOM 708 C C . SER A 1 89 ? -6.484 6.66 17.266 1 96.31 89 SER A C 1
ATOM 710 O O . SER A 1 89 ? -6.133 7.84 17.281 1 96.31 89 SER A O 1
ATOM 712 N N . VAL A 1 90 ? -7.773 6.203 17.078 1 97.25 90 VAL A N 1
ATOM 713 C CA . VAL A 1 90 ? -8.797 7.199 16.781 1 97.25 90 VAL A CA 1
ATOM 714 C C . VAL A 1 90 ? -10.016 6.973 17.672 1 97.25 90 VAL A C 1
ATOM 716 O O . VAL A 1 90 ? -10.148 5.914 18.281 1 97.25 90 VAL A O 1
ATOM 719 N N . ILE A 1 91 ? -10.805 8 17.797 1 96.62 91 ILE A N 1
ATOM 720 C CA . ILE A 1 91 ? -12.109 7.895 18.438 1 96.62 91 ILE A CA 1
ATOM 721 C C . ILE A 1 91 ? -13.219 8.195 17.438 1 96.62 91 ILE A C 1
ATOM 723 O O . ILE A 1 91 ? -13.055 9.055 16.562 1 96.62 91 ILE A O 1
ATOM 727 N N . CYS A 1 92 ? -14.297 7.449 17.5 1 96.31 92 CYS A N 1
ATOM 728 C CA . CYS A 1 92 ? -15.461 7.707 16.656 1 96.31 92 CYS A CA 1
ATOM 729 C C . CYS A 1 92 ? -16.266 8.883 17.203 1 96.31 92 CYS A C 1
ATOM 731 O O . CYS A 1 92 ? -16.688 8.875 18.359 1 96.31 92 CYS A O 1
ATOM 733 N N . GLN A 1 93 ? -16.453 9.789 16.406 1 95.56 93 GLN A N 1
ATOM 734 C CA . GLN A 1 93 ? -17.141 11 16.844 1 95.56 93 GLN A CA 1
ATOM 735 C C . GLN A 1 93 ? -18.656 10.891 16.609 1 95.56 93 GLN A C 1
ATOM 737 O O . GLN A 1 93 ? -19.422 11.68 17.141 1 95.56 93 GLN A O 1
ATOM 742 N N . THR A 1 94 ? -19.109 9.977 15.789 1 93.56 94 THR A N 1
ATOM 743 C CA . THR A 1 94 ? -20.516 9.703 15.492 1 93.56 94 THR A CA 1
ATOM 744 C C . THR A 1 94 ? -20.797 8.211 15.594 1 93.56 94 THR A C 1
ATOM 746 O O . THR A 1 94 ? -19.984 7.383 15.195 1 93.56 94 THR A O 1
ATOM 749 N N . ALA A 1 95 ? -21.969 7.902 16.094 1 92.62 95 ALA A N 1
ATOM 750 C CA . ALA A 1 95 ? -22.328 6.488 16.156 1 92.62 95 ALA A CA 1
ATOM 751 C C . ALA A 1 95 ? -22.484 5.91 14.75 1 92.62 95 ALA A C 1
ATOM 753 O O . ALA A 1 95 ? -23 6.574 13.852 1 92.62 95 ALA A O 1
ATOM 754 N N . LEU A 1 96 ? -21.938 4.73 14.57 1 90.19 96 LEU A N 1
ATOM 755 C CA . LEU A 1 96 ? -22.078 4.055 13.281 1 90.19 96 LEU A CA 1
ATOM 756 C C . LEU A 1 96 ? -23.109 2.934 13.367 1 90.19 96 LEU A C 1
ATOM 758 O O . LEU A 1 96 ? -23.125 2.168 14.336 1 90.19 96 LEU A O 1
ATOM 762 N N . ALA A 1 97 ? -24.016 2.916 12.344 1 87.81 97 ALA A N 1
ATOM 763 C CA . ALA A 1 97 ? -25.031 1.871 12.289 1 87.81 97 ALA A CA 1
ATOM 764 C C . ALA A 1 97 ? -24.875 1.022 11.023 1 87.81 97 ALA A C 1
ATOM 766 O O . ALA A 1 97 ? -24.391 1.51 10 1 87.81 97 ALA A O 1
ATOM 767 N N . MET A 1 98 ? -25.094 -0.312 11.164 1 78.69 98 MET A N 1
ATOM 768 C CA . MET A 1 98 ? -25.188 -1.258 10.055 1 78.69 98 MET A CA 1
ATOM 769 C C . MET A 1 98 ? -26.484 -2.047 10.109 1 78.69 98 MET A C 1
ATOM 771 O O . MET A 1 98 ? -26.812 -2.637 11.141 1 78.69 98 MET A O 1
ATOM 775 N N . GLN A 1 99 ? -27.141 -2.01 8.977 1 75.56 99 GLN A N 1
ATOM 776 C CA . GLN A 1 99 ? -28.422 -2.697 8.914 1 75.56 99 GLN A CA 1
ATOM 777 C C . GLN A 1 99 ? -29.328 -2.289 10.078 1 75.56 99 GLN A C 1
ATOM 779 O O . GLN A 1 99 ? -29.938 -3.143 10.719 1 75.56 99 GLN A O 1
ATOM 784 N N . GLY A 1 100 ? -29.25 -0.953 10.555 1 78.25 100 GLY A N 1
ATOM 785 C CA . GLY A 1 100 ? -30.141 -0.384 11.562 1 78.25 100 GLY A CA 1
ATOM 786 C C . GLY A 1 100 ? -29.656 -0.61 12.977 1 78.25 100 GLY A C 1
ATOM 787 O O . GLY A 1 100 ? -30.25 -0.103 13.938 1 78.25 100 GLY A O 1
ATOM 788 N N . GLU A 1 101 ? -28.656 -1.384 13.141 1 83.94 101 GLU A N 1
ATOM 789 C CA . GLU A 1 101 ? -28.094 -1.662 14.461 1 83.94 101 GLU A CA 1
ATOM 790 C C . GLU A 1 101 ? -26.828 -0.856 14.711 1 83.94 101 GLU A C 1
ATOM 792 O O . GLU A 1 101 ? -25.953 -0.792 13.844 1 83.94 101 GLU A O 1
ATOM 797 N N . MET A 1 102 ? -26.844 -0.263 15.883 1 86.81 102 MET A N 1
ATOM 798 C CA . MET A 1 102 ? -25.641 0.463 16.281 1 86.81 102 MET A CA 1
ATOM 799 C C . MET A 1 102 ? -24.469 -0.491 16.453 1 86.81 102 MET A C 1
ATOM 801 O O . MET A 1 102 ? -24.531 -1.422 17.266 1 86.81 102 MET A O 1
ATOM 805 N N . VAL A 1 103 ? -23.422 -0.193 15.711 1 88.31 103 VAL A N 1
ATOM 806 C CA . VAL A 1 103 ? -22.312 -1.14 15.734 1 88.31 103 VAL A CA 1
ATOM 807 C C . VAL A 1 103 ? -21.078 -0.482 16.359 1 88.31 103 VAL A C 1
ATOM 809 O O . VAL A 1 103 ? -20.203 -1.168 16.891 1 88.31 103 VAL A O 1
ATOM 812 N N . VAL A 1 104 ? -20.969 0.835 16.297 1 93.38 104 VAL A N 1
ATOM 813 C CA . VAL A 1 104 ? -19.875 1.566 16.938 1 93.38 104 VAL A CA 1
ATOM 814 C C . VAL A 1 104 ? -20.438 2.754 17.719 1 93.38 104 VAL A C 1
ATOM 816 O O . VAL A 1 104 ? -21.234 3.535 17.172 1 93.38 104 VAL A O 1
ATOM 819 N N . SER A 1 105 ? -20.062 2.896 18.969 1 94.38 105 SER A N 1
ATOM 820 C CA . SER A 1 105 ? -20.547 3.979 19.812 1 94.38 105 SER A CA 1
ATOM 821 C C . SER A 1 105 ? -19.688 5.23 19.672 1 94.38 105 SER A C 1
ATOM 823 O O . SER A 1 105 ? -18.516 5.141 19.328 1 94.38 105 SER A O 1
ATOM 825 N N . VAL A 1 106 ? -20.344 6.328 19.969 1 94.44 106 VAL A N 1
ATOM 826 C CA . VAL A 1 106 ? -19.578 7.57 20.062 1 94.44 106 VAL A CA 1
ATOM 827 C C . VAL A 1 106 ? -18.5 7.438 21.125 1 94.44 106 VAL A C 1
ATOM 829 O O . VAL A 1 106 ? -18.766 6.91 22.219 1 94.44 106 VAL A O 1
ATOM 832 N N . GLY A 1 107 ? -17.266 7.836 20.781 1 94.75 107 GLY A N 1
ATOM 833 C CA . GLY A 1 107 ? -16.172 7.801 21.75 1 94.75 107 GLY A CA 1
ATOM 834 C C . GLY A 1 107 ? -15.414 6.496 21.734 1 94.75 107 GLY A C 1
ATOM 835 O O . GLY A 1 107 ? -14.359 6.379 22.375 1 94.75 107 GLY A O 1
ATOM 836 N N . GLN A 1 108 ? -15.906 5.559 21.031 1 95.12 108 GLN A N 1
ATOM 837 C CA . GLN A 1 108 ? -15.242 4.262 20.984 1 95.12 108 GLN A CA 1
ATOM 838 C C . GLN A 1 108 ? -13.867 4.367 20.328 1 95.12 108 GLN A C 1
ATOM 840 O O . GLN A 1 108 ? -13.711 5.035 19.312 1 95.12 108 GLN A O 1
ATOM 845 N N . LEU A 1 109 ? -12.906 3.756 21 1 96.44 109 LEU A N 1
ATOM 846 C CA . LEU A 1 109 ? -11.539 3.754 20.5 1 96.44 109 LEU A CA 1
ATOM 847 C C . LEU A 1 109 ? -11.375 2.76 19.359 1 96.44 109 LEU A C 1
ATOM 849 O O . LEU A 1 109 ? -11.984 1.688 19.359 1 96.44 109 LEU A O 1
ATOM 853 N N . GLY A 1 110 ? -10.578 3.213 18.328 1 96.38 110 GLY A N 1
ATOM 854 C CA . GLY A 1 110 ? -10.25 2.354 17.203 1 96.38 110 GLY A CA 1
ATOM 855 C C . GLY A 1 110 ? -8.859 2.602 16.656 1 96.38 110 GLY A C 1
ATOM 856 O O . GLY A 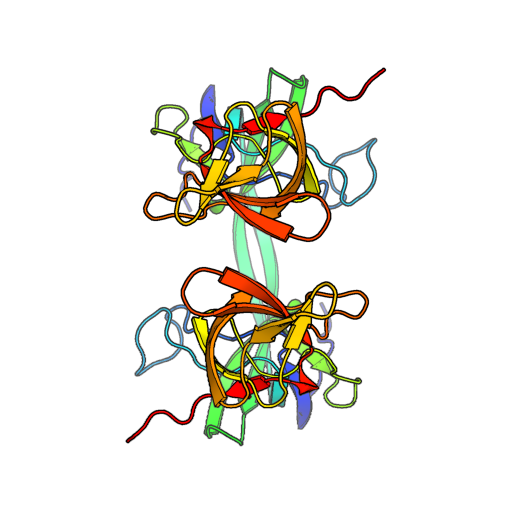1 110 ? -8.117 3.438 17.172 1 96.38 110 GLY A O 1
ATOM 857 N N . ARG A 1 111 ? -8.516 1.785 15.695 1 95.88 111 ARG A N 1
ATOM 858 C CA . ARG A 1 111 ? -7.211 1.903 15.055 1 95.88 111 ARG A CA 1
ATOM 859 C C . ARG A 1 111 ? -7.348 1.902 13.539 1 95.88 111 ARG A C 1
ATOM 861 O O . ARG A 1 111 ? -8.062 1.071 12.969 1 95.88 111 ARG A O 1
ATOM 868 N N . ILE A 1 112 ? -6.621 2.82 12.891 1 94.88 112 ILE A N 1
ATOM 869 C CA . ILE A 1 112 ? -6.664 2.891 11.43 1 94.88 112 ILE A CA 1
ATOM 870 C C . ILE A 1 112 ? -5.922 1.696 10.836 1 94.88 112 ILE A C 1
ATOM 872 O O . ILE A 1 112 ? -4.746 1.474 11.141 1 94.88 112 ILE A O 1
ATOM 876 N N . GLU A 1 113 ? -6.652 0.996 9.945 1 91.06 113 GLU A N 1
ATOM 877 C CA . GLU A 1 113 ? -6.055 -0.174 9.305 1 91.06 113 GLU A CA 1
ATOM 878 C C . GLU A 1 113 ? -5.816 0.069 7.82 1 91.06 113 GLU A C 1
ATOM 880 O O . GLU A 1 113 ? -5.039 -0.647 7.184 1 91.06 113 GLU A O 1
ATOM 885 N N . ALA A 1 114 ? -6.512 1.01 7.273 1 90.81 114 ALA A N 1
ATOM 886 C CA . ALA A 1 114 ? -6.328 1.377 5.871 1 90.81 114 ALA A CA 1
ATOM 887 C C . ALA A 1 114 ? -6.836 2.789 5.602 1 90.81 114 ALA A C 1
ATOM 889 O O . ALA A 1 114 ? -7.754 3.264 6.277 1 90.81 114 ALA A O 1
ATOM 890 N N . THR A 1 115 ? -6.238 3.428 4.633 1 92.88 115 THR A N 1
ATOM 891 C CA . THR A 1 115 ? -6.617 4.781 4.23 1 92.88 115 THR A CA 1
ATOM 892 C C . THR A 1 115 ? -7.172 4.789 2.812 1 92.88 115 THR A C 1
ATOM 894 O O . THR A 1 115 ? -7.219 3.75 2.15 1 92.88 115 THR A O 1
ATOM 897 N N . ASP A 1 116 ? -7.668 5.938 2.42 1 91.06 116 ASP A N 1
ATOM 898 C CA . ASP A 1 116 ? -8.102 6.191 1.05 1 91.06 116 ASP A CA 1
ATOM 899 C C . ASP A 1 116 ? -9.195 5.211 0.634 1 91.06 116 ASP A C 1
ATOM 901 O O . ASP A 1 116 ? -9.156 4.656 -0.467 1 91.06 116 ASP A O 1
ATOM 905 N N . ARG A 1 117 ? -10.062 4.941 1.531 1 87.44 117 ARG A N 1
ATOM 906 C CA . ARG A 1 117 ? -11.164 4.031 1.244 1 87.44 117 ARG A CA 1
ATOM 907 C C . ARG A 1 117 ? -12.43 4.801 0.891 1 87.44 117 ARG A C 1
ATOM 909 O O . ARG A 1 117 ? -12.508 6.012 1.108 1 87.44 117 ARG A O 1
ATOM 916 N N . GLY A 1 118 ? -13.328 4.105 0.269 1 84.56 118 GLY A N 1
ATOM 917 C CA . GLY A 1 118 ? -14.57 4.754 -0.123 1 84.56 118 GLY A CA 1
ATOM 918 C C . GLY A 1 118 ? -14.562 5.238 -1.561 1 84.56 118 GLY A C 1
ATOM 919 O O . GLY A 1 118 ? -13.516 5.242 -2.213 1 84.56 118 GLY A O 1
ATOM 920 N N . GLU A 1 119 ? -15.625 5.703 -2.008 1 83.56 119 GLU A N 1
ATOM 921 C CA . GLU A 1 119 ? -15.805 6.109 -3.4 1 83.56 119 GLU A CA 1
ATOM 922 C C . GLU A 1 119 ? -14.938 7.316 -3.738 1 83.56 119 GLU A C 1
ATOM 924 O O . GLU A 1 119 ? -14.438 7.43 -4.859 1 83.56 119 GLU A O 1
ATOM 929 N N . HIS A 1 120 ? -14.695 8.102 -2.709 1 86.19 120 HIS A N 1
ATOM 930 C CA . HIS A 1 120 ? -13.961 9.336 -2.973 1 86.19 120 HIS A CA 1
ATOM 931 C C . HIS A 1 120 ? -12.594 9.312 -2.301 1 86.19 120 HIS A C 1
ATOM 933 O O . HIS A 1 120 ? -11.891 10.328 -2.273 1 86.19 120 HIS A O 1
ATOM 939 N N . GLY A 1 121 ? -12.25 8.25 -1.667 1 88.31 121 GLY A N 1
ATOM 940 C CA . GLY A 1 121 ? -10.961 8.156 -0.992 1 88.31 121 GLY A CA 1
ATOM 941 C C . GLY A 1 121 ? -10.945 8.852 0.355 1 88.31 121 GLY A C 1
ATOM 942 O O . GLY A 1 121 ? -9.875 9.125 0.907 1 88.31 121 GLY A O 1
ATOM 943 N N . ASP A 1 122 ? -12.156 9.211 0.902 1 92.19 122 ASP A N 1
ATOM 944 C CA . ASP A 1 122 ? -12.25 9.953 2.156 1 92.19 122 ASP A CA 1
ATOM 945 C C . ASP A 1 122 ? -12.68 9.039 3.305 1 92.19 122 ASP A C 1
ATOM 947 O O . ASP A 1 122 ? -13.234 9.508 4.301 1 92.19 122 ASP A O 1
ATOM 951 N N . GLY A 1 123 ? -12.453 7.824 3.111 1 93.69 123 GLY A N 1
ATOM 952 C CA . GLY A 1 123 ? -12.805 6.859 4.137 1 93.69 123 GLY A CA 1
ATOM 953 C C . GLY A 1 123 ? -11.609 6.09 4.672 1 93.69 123 GLY A C 1
ATOM 954 O O . GLY A 1 123 ? -10.508 6.191 4.129 1 93.69 123 GLY A O 1
ATOM 955 N N . TYR A 1 124 ? -11.859 5.406 5.785 1 94.5 124 TYR A N 1
ATOM 956 C CA . TYR A 1 124 ? -10.859 4.582 6.465 1 94.5 124 TYR A CA 1
ATOM 957 C C . TYR A 1 124 ? -11.438 3.221 6.832 1 94.5 124 TYR A C 1
ATOM 959 O O . TYR A 1 124 ? -12.648 3.082 7.008 1 94.5 124 TYR A O 1
ATOM 967 N N . ILE A 1 125 ? -10.594 2.271 6.852 1 92.5 125 ILE A N 1
ATOM 968 C CA . ILE A 1 125 ? -10.945 1.04 7.555 1 92.5 125 ILE A CA 1
ATOM 969 C C . ILE A 1 125 ? -10.422 1.098 8.984 1 92.5 125 ILE A C 1
ATOM 971 O O . ILE A 1 125 ? -9.234 1.347 9.211 1 92.5 125 ILE A O 1
ATOM 975 N N . VAL A 1 126 ? -11.344 0.895 9.844 1 94.62 126 VAL A N 1
ATOM 976 C CA . VAL A 1 126 ? -10.992 1.032 11.258 1 94.62 126 VAL A CA 1
ATOM 977 C C . VAL A 1 126 ? -11.312 -0.263 12 1 94.62 126 VAL A C 1
ATOM 979 O O . VAL A 1 126 ? -12.367 -0.862 11.781 1 94.62 126 VAL A O 1
ATOM 982 N N . ASP A 1 127 ? -10.414 -0.62 12.789 1 93.19 127 ASP A N 1
ATOM 983 C CA . ASP A 1 127 ? -10.617 -1.738 13.703 1 93.19 127 ASP A CA 1
ATOM 984 C C . ASP A 1 127 ? -11.188 -1.26 15.039 1 93.19 127 ASP A C 1
ATOM 986 O O . ASP A 1 127 ? -10.531 -0.517 15.773 1 93.19 127 ASP A O 1
ATOM 990 N N . PHE A 1 128 ? -12.375 -1.628 15.305 1 92.94 128 PHE A N 1
ATOM 991 C CA . PHE A 1 128 ? -12.984 -1.373 16.609 1 92.94 128 PHE A CA 1
ATOM 992 C C . PHE A 1 128 ? -13.117 -2.664 17.406 1 92.94 128 PHE A C 1
ATOM 994 O O . PHE A 1 128 ? -14.133 -3.352 17.312 1 92.94 128 PHE A O 1
ATOM 1001 N N . GLY A 1 129 ? -12.133 -2.92 18.219 1 87.81 129 GLY A N 1
ATOM 1002 C CA . GLY A 1 129 ? -12.195 -4.094 19.078 1 87.81 129 GLY A CA 1
ATOM 1003 C C . GLY A 1 129 ? -12.273 -5.395 18.312 1 87.81 129 GLY A C 1
ATOM 1004 O O . GLY A 1 129 ? -13.062 -6.277 18.641 1 87.81 129 GLY A O 1
ATOM 1005 N N . GLY A 1 130 ? -11.641 -5.465 17.156 1 81.94 130 GLY A N 1
ATOM 1006 C CA . GLY A 1 130 ? -11.586 -6.703 16.391 1 81.94 130 GLY A CA 1
ATOM 1007 C C . GLY A 1 130 ? -12.523 -6.715 15.195 1 81.94 130 GLY A C 1
ATOM 1008 O O . GLY A 1 130 ? -12.5 -7.645 14.391 1 81.94 130 GLY A O 1
ATOM 1009 N N . ARG A 1 131 ? -13.391 -5.719 15.117 1 84.31 131 ARG A N 1
ATOM 1010 C CA . ARG A 1 131 ? -14.297 -5.586 13.977 1 84.31 131 ARG A CA 1
ATOM 1011 C C . ARG A 1 131 ? -13.906 -4.402 13.102 1 84.31 131 ARG A C 1
ATOM 1013 O O . ARG A 1 131 ? -13.562 -3.332 13.609 1 84.31 131 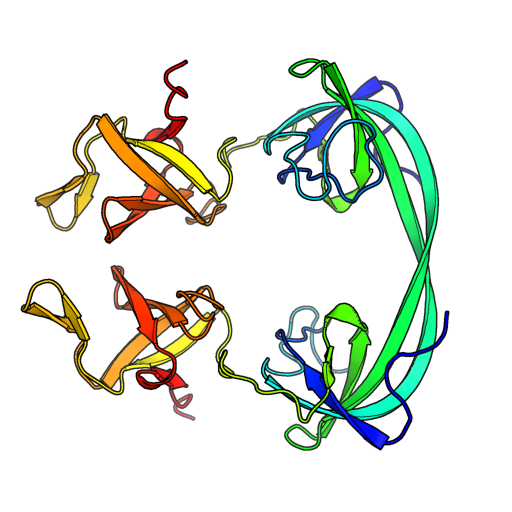ARG A O 1
ATOM 1020 N N . TRP A 1 132 ? -14.008 -4.703 11.844 1 88.94 132 TRP A N 1
ATOM 1021 C CA . TRP A 1 132 ? -13.555 -3.672 10.914 1 88.94 132 TRP A CA 1
ATOM 1022 C C . TRP A 1 132 ? -14.742 -2.979 10.25 1 88.94 132 TRP A C 1
ATOM 1024 O O . TRP A 1 132 ? -15.719 -3.629 9.867 1 88.94 132 TRP A O 1
ATOM 1034 N N . PHE A 1 133 ? -14.641 -1.674 10.125 1 90.56 133 PHE A N 1
ATOM 1035 C CA . PHE A 1 133 ? -15.672 -0.863 9.492 1 90.56 133 PHE A CA 1
ATOM 1036 C C . PHE A 1 133 ? -15.047 0.195 8.586 1 90.56 133 PHE A C 1
ATOM 1038 O O . PHE A 1 133 ? -13.969 0.715 8.883 1 90.56 133 PHE A O 1
ATOM 1045 N N . GLN A 1 134 ? -15.727 0.399 7.492 1 90.62 134 GLN A N 1
ATOM 1046 C CA . GLN A 1 134 ? -15.383 1.589 6.719 1 90.62 134 GLN A CA 1
ATOM 1047 C C . GLN A 1 134 ? -16.047 2.834 7.301 1 90.62 134 GLN A C 1
ATOM 1049 O O . GLN A 1 134 ? -17.266 2.875 7.461 1 90.62 134 GLN A O 1
ATOM 1054 N N . VAL A 1 135 ? -15.234 3.734 7.66 1 93.69 135 VAL A N 1
ATOM 1055 C CA . VAL A 1 135 ? -15.719 4.914 8.367 1 93.69 135 VAL A CA 1
ATOM 1056 C C . VAL A 1 135 ? -15.297 6.176 7.625 1 93.69 135 VAL A C 1
ATOM 1058 O O . VAL A 1 135 ? -14.141 6.301 7.207 1 93.69 135 VAL A O 1
ATOM 1061 N N . PRO A 1 136 ? -16.203 7.066 7.375 1 93.25 136 PRO A N 1
ATOM 1062 C CA . PRO A 1 136 ? -15.812 8.32 6.734 1 93.25 136 PRO A CA 1
ATOM 1063 C C . PRO A 1 136 ? -14.914 9.188 7.621 1 93.25 136 PRO A C 1
ATOM 1065 O O . PRO A 1 136 ? -15 9.102 8.852 1 93.25 136 PRO A O 1
ATOM 1068 N N . VAL A 1 137 ? -14.148 10.031 7.012 1 93.56 137 VAL A N 1
ATOM 1069 C CA . VAL A 1 137 ? -13.188 10.898 7.688 1 93.56 137 VAL A CA 1
ATOM 1070 C C . VAL A 1 137 ? -13.922 11.789 8.695 1 93.56 137 VAL A C 1
ATOM 1072 O O . VAL A 1 137 ? -13.383 12.086 9.766 1 93.56 137 VAL A O 1
ATOM 1075 N N . SER A 1 138 ? -15.125 12.18 8.461 1 93.88 138 SER A N 1
ATOM 1076 C CA . SER A 1 138 ? -15.875 13.117 9.289 1 93.88 138 SER A CA 1
ATOM 1077 C C . SER A 1 138 ? -16.281 12.477 10.609 1 93.88 138 SER A C 1
ATOM 1079 O O . SER A 1 138 ? -16.609 13.172 11.578 1 93.88 138 SER A O 1
ATOM 1081 N N . ALA A 1 139 ? -16.188 11.148 10.695 1 95.5 139 ALA A N 1
ATOM 1082 C CA . ALA A 1 139 ? -16.672 10.445 11.875 1 95.5 139 ALA A CA 1
ATOM 1083 C C . ALA A 1 139 ? -15.508 10.094 12.812 1 95.5 139 ALA A C 1
ATOM 1085 O O . ALA A 1 139 ? -15.711 9.445 13.844 1 95.5 139 ALA A O 1
ATOM 1086 N N . LEU A 1 140 ? -14.312 10.523 12.445 1 96 140 LEU A N 1
ATOM 1087 C CA . LEU A 1 140 ? -13.141 10.078 13.195 1 96 140 LEU A CA 1
ATOM 1088 C C . LEU A 1 140 ? -12.344 11.273 13.703 1 96 140 LEU A C 1
ATOM 1090 O O . LEU A 1 140 ? -12.32 12.328 13.062 1 96 140 LEU A O 1
ATOM 1094 N N . ALA A 1 141 ? -11.711 11.109 14.828 1 95.25 141 ALA A N 1
ATOM 1095 C CA . ALA A 1 141 ? -10.727 12.047 15.367 1 95.25 141 ALA A CA 1
ATOM 1096 C C . ALA A 1 141 ? -9.531 11.297 15.961 1 95.25 141 ALA A C 1
ATOM 1098 O O . ALA A 1 141 ? -9.688 10.195 16.5 1 95.25 141 ALA A O 1
ATOM 1099 N N . LEU A 1 142 ? -8.352 11.875 15.734 1 94.25 142 LEU A N 1
ATOM 1100 C CA . LEU A 1 142 ? -7.172 11.305 16.375 1 94.25 142 LEU A CA 1
ATOM 1101 C C . LEU A 1 142 ? -7.352 11.25 17.891 1 94.25 142 LEU A C 1
ATOM 1103 O O . LEU A 1 142 ? -7.801 12.219 18.5 1 94.25 142 LEU A O 1
ATOM 1107 N N . ALA A 1 143 ? -7.074 10.031 18.375 1 93.69 143 ALA A N 1
ATOM 1108 C CA . ALA A 1 143 ? -7.191 9.891 19.828 1 93.69 143 ALA A CA 1
ATOM 1109 C C . ALA A 1 143 ? -6.074 10.641 20.547 1 93.69 143 ALA A C 1
ATOM 1111 O O . ALA A 1 143 ? -4.918 10.594 20.125 1 93.69 143 ALA A O 1
ATOM 1112 N N . GLU A 1 144 ? -6.34 11.695 21.266 1 77.38 144 GLU A N 1
ATOM 1113 C CA . GLU A 1 144 ? -5.367 12.477 22.031 1 77.38 144 GLU A CA 1
ATOM 1114 C C . GLU A 1 144 ? -4.5 11.578 22.906 1 77.38 144 GLU A C 1
ATOM 1116 O O . GLU A 1 144 ? -4.984 10.602 23.469 1 77.38 144 GLU A O 1
ATOM 1121 N N . GLU A 1 145 ? -3.105 11.359 22.516 1 56.94 145 GLU A N 1
ATOM 1122 C CA . GLU A 1 145 ? -2.211 10.648 23.422 1 56.94 145 GLU A CA 1
ATOM 1123 C C . GLU A 1 145 ? -2.357 11.156 24.859 1 56.94 145 GLU A C 1
ATOM 1125 O O . GLU A 1 145 ? -2.391 12.367 25.094 1 56.94 145 GLU A O 1
ATOM 1130 N N . GLU A 1 146 ? -3.199 10.531 25.688 1 46.03 146 GLU A N 1
ATOM 1131 C CA . GLU A 1 146 ? -3.086 10.945 27.078 1 46.03 146 GLU A CA 1
ATOM 1132 C C . GLU A 1 146 ? -1.629 11.188 27.469 1 46.03 146 GLU A C 1
ATOM 1134 O O . GLU A 1 146 ? -0.777 10.32 27.281 1 46.03 146 GLU A O 1
ATOM 1139 N N . GLU A 1 147 ? -1.041 12.469 27.344 1 37.84 147 GLU A N 1
ATOM 1140 C CA . GLU A 1 147 ? 0.141 12.727 28.172 1 37.84 147 GLU A CA 1
ATOM 1141 C C . GLU A 1 147 ? -0.022 12.148 29.562 1 37.84 147 GLU A C 1
ATOM 1143 O O . GLU A 1 147 ? -1.117 12.18 30.125 1 37.84 147 GLU A O 1
ATOM 1148 N N . MET B 1 1 ? 15.25 17.188 -16.359 1 70.38 1 MET B N 1
ATOM 1149 C CA . MET B 1 1 ? 13.914 17.141 -15.773 1 70.38 1 MET B CA 1
ATOM 1150 C C . MET B 1 1 ? 13.586 18.453 -15.07 1 70.38 1 MET B C 1
ATOM 1152 O O . MET B 1 1 ? 14.469 19.094 -14.492 1 70.38 1 MET B O 1
ATOM 1156 N N . ARG B 1 2 ? 12.477 19.094 -15.312 1 83.31 2 ARG B N 1
ATOM 1157 C CA . ARG B 1 2 ? 12.094 20.344 -14.672 1 83.31 2 ARG B CA 1
ATOM 1158 C C . ARG B 1 2 ? 11.195 20.094 -13.469 1 83.31 2 ARG B C 1
ATOM 1160 O O . ARG B 1 2 ? 10.258 19.281 -13.547 1 83.31 2 ARG B O 1
ATOM 1167 N N . PRO B 1 3 ? 11.57 20.719 -12.273 1 91.38 3 PRO B N 1
ATOM 1168 C CA . PRO B 1 3 ? 10.758 20.547 -11.07 1 91.38 3 PRO B CA 1
ATOM 1169 C C . PRO B 1 3 ? 9.344 21.109 -11.227 1 91.38 3 PRO B C 1
ATOM 1171 O O . PRO B 1 3 ? 9.156 22.125 -11.891 1 91.38 3 PRO B O 1
ATOM 1174 N N . ARG B 1 4 ? 8.414 20.344 -10.688 1 94.31 4 ARG B N 1
ATOM 1175 C CA . ARG B 1 4 ? 7.016 20.75 -10.75 1 94.31 4 ARG B CA 1
ATOM 1176 C C . ARG B 1 4 ? 6.738 21.891 -9.781 1 94.31 4 ARG B C 1
ATOM 1178 O O . ARG B 1 4 ? 5.906 22.766 -10.055 1 94.31 4 ARG B O 1
ATOM 1185 N N . PHE B 1 5 ? 7.383 21.906 -8.711 1 96.69 5 PHE B N 1
ATOM 1186 C CA . PHE B 1 5 ? 7.168 22.891 -7.664 1 96.69 5 PHE B CA 1
ATOM 1187 C C . PHE B 1 5 ? 8.383 23.797 -7.516 1 96.69 5 PHE B C 1
ATOM 1189 O O . PHE B 1 5 ? 9.516 23.375 -7.766 1 96.69 5 PHE B O 1
ATOM 1196 N N . THR B 1 6 ? 8.07 25.094 -7.18 1 94.38 6 THR B N 1
ATOM 1197 C CA . THR B 1 6 ? 9.148 26.078 -7.109 1 94.38 6 THR B CA 1
ATOM 1198 C C . THR B 1 6 ? 9.297 26.625 -5.691 1 94.38 6 THR B C 1
ATOM 1200 O O . THR B 1 6 ? 8.484 26.312 -4.816 1 94.38 6 THR B O 1
ATOM 1203 N N . PHE B 1 7 ? 10.352 27.406 -5.566 1 95.19 7 PHE B N 1
ATOM 1204 C CA . PHE B 1 7 ? 10.727 27.969 -4.273 1 95.19 7 PHE B CA 1
ATOM 1205 C C . PHE B 1 7 ? 9.539 28.672 -3.627 1 95.19 7 PHE B C 1
ATOM 1207 O O . PHE B 1 7 ? 8.797 29.391 -4.297 1 95.19 7 PHE B O 1
ATOM 1214 N N . SER B 1 8 ? 9.344 28.391 -2.346 1 96.75 8 SER B N 1
ATOM 1215 C CA . SER B 1 8 ? 8.359 29.016 -1.464 1 96.75 8 SER B CA 1
ATOM 1216 C C . SER B 1 8 ? 6.941 28.625 -1.847 1 96.75 8 SER B C 1
ATOM 1218 O O . SER B 1 8 ? 5.973 29.141 -1.278 1 96.75 8 SER B O 1
ATOM 1220 N N . GLU B 1 9 ? 6.785 27.719 -2.738 1 97.38 9 GLU B N 1
ATOM 1221 C CA . GLU B 1 9 ? 5.465 27.219 -3.107 1 97.38 9 GLU B CA 1
ATOM 1222 C C . GLU B 1 9 ? 4.914 26.281 -2.033 1 97.38 9 GLU B C 1
ATOM 1224 O O . GLU B 1 9 ? 5.645 25.453 -1.486 1 97.38 9 GLU B O 1
ATOM 1229 N N . ALA B 1 10 ? 3.631 26.516 -1.746 1 98.5 10 ALA B N 1
ATOM 1230 C CA . ALA B 1 10 ? 2.961 25.625 -0.795 1 98.5 10 ALA B CA 1
ATOM 1231 C C . ALA B 1 10 ? 2.635 24.281 -1.434 1 98.5 10 ALA B C 1
ATOM 1233 O O . ALA B 1 10 ? 2.084 24.234 -2.535 1 98.5 10 ALA B O 1
ATOM 1234 N N . VAL B 1 11 ? 2.99 23.188 -0.737 1 98.62 11 VAL B N 1
ATOM 1235 C CA . VAL B 1 11 ? 2.689 21.844 -1.188 1 98.62 11 VAL B CA 1
ATOM 1236 C C . VAL B 1 11 ? 2.117 21.016 -0.032 1 98.62 11 VAL B C 1
ATOM 1238 O O . VAL B 1 11 ? 2.252 21.406 1.133 1 98.62 11 VAL B O 1
ATOM 1241 N N . ARG B 1 12 ? 1.354 20 -0.384 1 98.12 12 ARG B N 1
ATOM 1242 C CA . ARG B 1 12 ? 0.791 19.062 0.581 1 98.12 12 ARG B CA 1
ATOM 1243 C C . ARG B 1 12 ? 1.326 17.656 0.35 1 98.12 12 ARG B C 1
ATOM 1245 O O . ARG B 1 12 ? 1.371 17.188 -0.788 1 98.12 12 ARG B O 1
ATOM 1252 N N . VAL B 1 13 ? 1.788 17.031 1.425 1 97.69 13 VAL B N 1
ATOM 1253 C CA . VAL B 1 13 ? 2.188 15.641 1.288 1 97.69 13 VAL B CA 1
ATOM 1254 C C . VAL B 1 13 ? 0.951 14.742 1.281 1 97.69 13 VAL B C 1
ATOM 1256 O O . VAL B 1 13 ? 0.057 14.906 2.117 1 97.69 13 VAL B O 1
ATOM 1259 N N . VAL B 1 14 ? 0.9 13.758 0.363 1 95.56 14 VAL B N 1
ATOM 1260 C CA . VAL B 1 14 ? -0.306 12.953 0.19 1 95.56 14 VAL B CA 1
ATOM 1261 C C . VAL B 1 14 ? -0.176 11.648 0.971 1 95.56 14 VAL B C 1
ATOM 1263 O O . VAL B 1 14 ? -1.145 10.898 1.099 1 95.56 14 VAL B O 1
ATOM 1266 N N . ARG B 1 15 ? 0.965 11.375 1.491 1 94.19 15 ARG B N 1
ATOM 1267 C CA . ARG B 1 15 ? 1.218 10.219 2.344 1 94.19 15 ARG B CA 1
ATOM 1268 C C . ARG B 1 15 ? 2.137 10.586 3.504 1 94.19 15 ARG B C 1
ATOM 1270 O O . ARG B 1 15 ? 2.842 11.594 3.451 1 94.19 15 ARG B O 1
ATO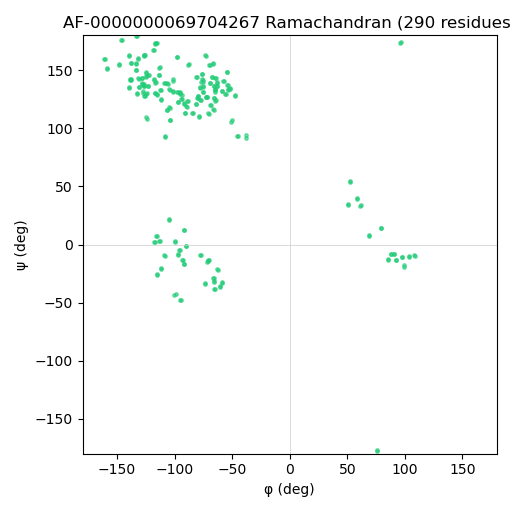M 1277 N N . ALA B 1 16 ? 2.109 9.695 4.488 1 95 16 ALA B N 1
ATOM 1278 C CA . ALA B 1 16 ? 3.02 9.898 5.613 1 95 16 ALA B CA 1
ATOM 1279 C C . ALA B 1 16 ? 4.477 9.789 5.168 1 95 16 ALA B C 1
ATOM 1281 O O . ALA B 1 16 ? 4.828 8.898 4.395 1 95 16 ALA B O 1
ATOM 1282 N N . ILE B 1 17 ? 5.285 10.758 5.609 1 96.44 17 ILE B N 1
ATOM 1283 C CA . ILE B 1 17 ? 6.719 10.688 5.34 1 96.44 17 ILE B CA 1
ATOM 1284 C C . ILE B 1 17 ? 7.441 10.102 6.547 1 96.44 17 ILE B C 1
ATOM 1286 O O . ILE B 1 17 ? 7.301 10.594 7.668 1 96.44 17 ILE B O 1
ATOM 1290 N N . ARG B 1 18 ? 8.164 9.008 6.273 1 95.31 18 ARG B N 1
ATOM 1291 C CA . ARG B 1 18 ? 8.922 8.344 7.324 1 95.31 18 ARG B CA 1
ATOM 1292 C C . ARG B 1 18 ? 10.422 8.461 7.078 1 95.31 18 ARG B C 1
ATOM 1294 O O . ARG B 1 18 ? 10.859 8.617 5.934 1 95.31 18 ARG B O 1
ATOM 1301 N N . ASN B 1 19 ? 11.125 8.43 8.203 1 96.31 19 ASN B N 1
ATOM 1302 C CA . ASN B 1 19 ? 12.57 8.531 8.102 1 96.31 19 ASN B CA 1
ATOM 1303 C C . ASN B 1 19 ? 13.172 7.309 7.402 1 96.31 19 ASN B C 1
ATOM 1305 O O . ASN B 1 19 ? 13.023 6.184 7.879 1 96.31 19 ASN B O 1
ATOM 1309 N N . ASP B 1 20 ? 13.75 7.578 6.289 1 92.19 20 ASP B N 1
ATOM 1310 C CA . ASP B 1 20 ? 14.414 6.504 5.559 1 92.19 20 ASP B CA 1
ATOM 1311 C C . ASP B 1 20 ? 15.891 6.41 5.938 1 92.19 20 ASP B C 1
ATOM 1313 O O . ASP B 1 20 ? 16.672 5.73 5.266 1 92.19 20 ASP B O 1
ATOM 1317 N N . GLY B 1 21 ? 16.203 7.098 6.973 1 92.25 21 GLY B N 1
ATOM 1318 C CA . GLY B 1 21 ? 17.562 7.051 7.492 1 92.25 21 GLY B CA 1
ATOM 1319 C C . GLY B 1 21 ? 18.328 8.336 7.258 1 92.25 21 GLY B C 1
ATOM 1320 O O . GLY B 1 21 ? 19.438 8.508 7.77 1 92.25 21 GLY B O 1
ATOM 1321 N N . THR B 1 22 ? 17.75 9.273 6.43 1 89.25 22 THR B N 1
ATOM 1322 C CA . THR B 1 22 ? 18.5 10.453 6.012 1 89.25 22 THR B CA 1
ATOM 1323 C C . THR B 1 22 ? 18.234 11.625 6.957 1 89.25 22 THR B C 1
ATOM 1325 O O . THR B 1 22 ? 18.953 12.633 6.922 1 89.25 22 THR B O 1
ATOM 1328 N N . TYR B 1 23 ? 17.156 11.453 7.812 1 93.44 23 TYR B N 1
ATOM 1329 C CA . TYR B 1 23 ? 16.859 12.508 8.773 1 93.44 23 TYR B CA 1
ATOM 1330 C C . TYR B 1 23 ? 17.562 12.258 10.094 1 93.44 23 TYR B C 1
ATOM 1332 O O . TYR B 1 23 ? 17.328 11.242 10.758 1 93.44 23 TYR B O 1
ATOM 1340 N N . ALA B 1 24 ? 18.391 13.203 10.5 1 91.88 24 ALA B N 1
ATOM 1341 C CA . ALA B 1 24 ? 19.203 13.039 11.703 1 91.88 24 ALA B CA 1
ATOM 1342 C C . ALA B 1 24 ? 18.375 13.211 12.969 1 91.88 24 ALA B C 1
ATOM 1344 O O . ALA B 1 24 ? 17.484 14.078 13.023 1 91.88 24 ALA B O 1
ATOM 1345 N N . GLY B 1 25 ? 18.703 12.367 13.984 1 92.94 25 GLY B N 1
ATOM 1346 C CA . GLY B 1 25 ? 18.094 12.57 15.289 1 92.94 25 GLY B CA 1
ATOM 1347 C C . GLY B 1 25 ? 16.922 11.641 15.555 1 92.94 25 GLY B C 1
ATOM 1348 O O . GLY B 1 25 ? 16.406 11.562 16.672 1 92.94 25 GLY B O 1
ATOM 1349 N N . LEU B 1 26 ? 16.359 11.078 14.508 1 93.88 26 LEU B N 1
ATOM 1350 C CA . LEU B 1 26 ? 15.258 10.141 14.656 1 93.88 26 LEU B CA 1
ATOM 1351 C C . LEU B 1 26 ? 15.594 8.789 14.023 1 93.88 26 LEU B C 1
ATOM 1353 O O . LEU B 1 26 ? 16.297 8.734 13.016 1 93.88 26 LEU B O 1
ATOM 1357 N N . PRO B 1 27 ? 15.109 7.742 14.609 1 94.94 27 PRO B N 1
ATOM 1358 C CA . PRO B 1 27 ? 15.406 6.418 14.055 1 94.94 27 PRO B CA 1
ATOM 1359 C C . PRO B 1 27 ? 14.719 6.176 12.711 1 94.94 27 PRO B C 1
ATOM 1361 O O . PRO B 1 27 ? 13.719 6.832 12.398 1 94.94 27 PRO B O 1
ATOM 1364 N N . SER B 1 28 ? 15.336 5.273 11.93 1 93.75 28 SER B N 1
ATOM 1365 C CA . SER B 1 28 ? 14.703 4.855 10.68 1 93.75 28 SER B CA 1
ATOM 1366 C C . SER B 1 28 ? 13.281 4.352 10.922 1 93.75 28 SER B C 1
ATOM 1368 O O . SER B 1 28 ? 13.031 3.629 11.883 1 93.75 28 SER B O 1
ATOM 1370 N N . GLY B 1 29 ? 12.352 4.754 10.039 1 92.94 29 GLY B N 1
ATOM 1371 C CA . GLY B 1 29 ? 10.969 4.312 10.164 1 92.94 29 GLY B CA 1
ATOM 1372 C C . GLY B 1 29 ? 10.109 5.262 10.969 1 92.94 29 GLY B C 1
ATOM 1373 O O . GLY B 1 29 ? 8.875 5.184 10.922 1 92.94 29 GLY B O 1
ATOM 1374 N N . ALA B 1 30 ? 10.695 6.188 11.672 1 93.94 30 ALA B N 1
ATOM 1375 C CA . ALA B 1 30 ? 9.953 7.141 12.484 1 93.94 30 ALA B CA 1
ATOM 1376 C C . ALA B 1 30 ? 9.141 8.094 11.609 1 93.94 30 ALA B C 1
ATOM 1378 O O . ALA B 1 30 ? 9.594 8.5 10.539 1 93.94 30 ALA B O 1
ATOM 1379 N N . L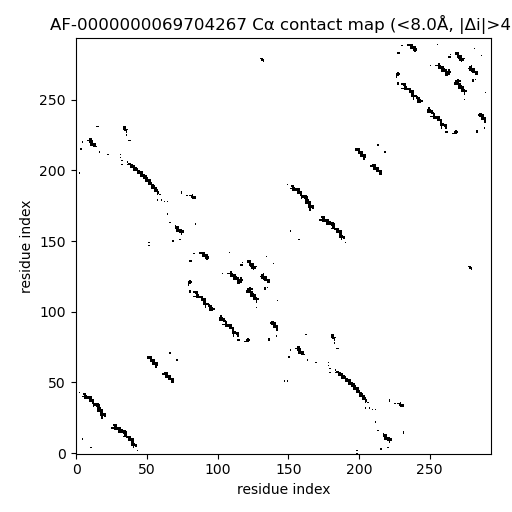EU B 1 31 ? 7.953 8.43 12.133 1 93.5 31 LEU B N 1
ATOM 1380 C CA . LEU B 1 31 ? 7.109 9.383 11.43 1 93.5 31 LEU B CA 1
ATOM 1381 C C . LEU B 1 31 ? 7.727 10.781 11.453 1 93.5 31 LEU B C 1
ATOM 1383 O O . LEU B 1 31 ? 7.988 11.328 12.531 1 93.5 31 LEU B O 1
ATOM 1387 N N . LEU B 1 32 ? 8 11.344 10.289 1 96.44 32 LEU B N 1
ATOM 1388 C CA . LEU B 1 32 ? 8.555 12.688 10.195 1 96.44 32 LEU B CA 1
ATOM 1389 C C . LEU B 1 32 ? 7.449 13.719 9.977 1 96.44 32 LEU B C 1
ATOM 1391 O O . LEU B 1 32 ? 7.426 14.758 10.633 1 96.44 32 LEU B O 1
ATOM 1395 N N . VAL B 1 33 ? 6.605 13.406 9.039 1 96.56 33 VAL B N 1
ATOM 1396 C CA . VAL B 1 33 ? 5.523 14.312 8.672 1 96.56 33 VAL B CA 1
ATOM 1397 C C . VAL B 1 33 ? 4.246 13.516 8.422 1 96.56 33 VAL B C 1
ATOM 1399 O O . VAL B 1 33 ? 4.273 12.477 7.762 1 96.56 33 VAL B O 1
ATOM 1402 N N . ARG B 1 34 ? 3.119 13.984 8.945 1 94.94 34 ARG B N 1
ATOM 1403 C CA . ARG B 1 34 ? 1.83 13.328 8.75 1 94.94 34 ARG B CA 1
ATOM 1404 C C . ARG B 1 34 ? 1.279 13.609 7.355 1 94.94 34 ARG B C 1
ATOM 1406 O O . ARG B 1 34 ? 1.485 14.688 6.805 1 94.94 34 ARG B O 1
ATOM 1413 N N . ARG B 1 35 ? 0.581 12.602 6.855 1 95.5 35 ARG B N 1
ATOM 1414 C CA . ARG B 1 35 ? -0.103 12.836 5.586 1 95.5 35 ARG B CA 1
ATOM 1415 C C . ARG B 1 35 ? -1.005 14.062 5.672 1 95.5 35 ARG B C 1
ATOM 1417 O O . ARG B 1 35 ? -1.536 14.375 6.742 1 95.5 35 ARG B O 1
ATOM 1424 N N . GLY B 1 36 ? -1.162 14.789 4.512 1 95.31 36 GLY B N 1
ATOM 1425 C CA . GLY B 1 36 ? -2.049 15.938 4.453 1 95.31 36 GLY B CA 1
ATOM 1426 C C . GLY B 1 36 ? -1.386 17.219 4.906 1 95.31 36 GLY B C 1
ATOM 1427 O O . GLY B 1 36 ? -1.92 18.312 4.691 1 95.31 36 GLY B O 1
ATOM 1428 N N . SER B 1 37 ? -0.201 17.156 5.555 1 96.62 37 SER B N 1
ATOM 1429 C CA . SER B 1 37 ? 0.482 18.344 6.059 1 96.62 37 SER B CA 1
ATOM 1430 C C . SER B 1 37 ? 0.896 19.266 4.922 1 96.62 37 SER B C 1
ATOM 1432 O O . SER B 1 37 ? 1.31 18.812 3.857 1 96.62 37 SER B O 1
ATOM 1434 N N . ILE B 1 38 ? 0.781 20.547 5.219 1 97.88 38 ILE B N 1
ATOM 1435 C CA . ILE B 1 38 ? 1.201 21.578 4.277 1 97.88 38 ILE B CA 1
ATOM 1436 C C . ILE B 1 38 ? 2.609 22.062 4.625 1 97.88 38 ILE B C 1
ATOM 1438 O O . ILE B 1 38 ? 2.93 22.266 5.797 1 97.88 38 ILE B O 1
ATOM 1442 N N . GLY B 1 39 ? 3.43 22.094 3.609 1 98.56 39 GLY B N 1
ATOM 1443 C CA . GLY B 1 39 ? 4.766 22.656 3.729 1 98.56 39 GLY B CA 1
ATOM 1444 C C . GLY B 1 39 ? 5.117 23.609 2.594 1 98.56 39 GLY B C 1
ATOM 1445 O O . GLY B 1 39 ? 4.289 23.859 1.716 1 98.56 39 GLY B O 1
ATOM 1446 N N . TYR B 1 40 ? 6.363 24.172 2.658 1 98.75 40 TYR B N 1
ATOM 1447 C CA . TYR B 1 40 ? 6.828 25.141 1.673 1 98.75 40 TYR B CA 1
ATOM 1448 C C . TYR B 1 40 ? 8.172 24.734 1.092 1 98.75 40 TYR B C 1
ATOM 1450 O O . TYR B 1 40 ? 9.102 24.391 1.834 1 98.75 40 TYR B O 1
ATOM 1458 N N . VAL B 1 41 ? 8.227 24.766 -0.226 1 98.5 41 VAL B N 1
ATOM 1459 C CA . VAL B 1 41 ? 9.43 24.328 -0.921 1 98.5 41 VAL B CA 1
ATOM 1460 C C . VAL B 1 41 ? 10.586 25.281 -0.588 1 98.5 41 VAL B C 1
ATOM 1462 O O . VAL B 1 41 ? 10.469 26.484 -0.75 1 98.5 41 VAL B O 1
ATOM 1465 N N . ARG B 1 42 ? 11.711 24.688 -0.108 1 98.06 42 ARG B N 1
ATOM 1466 C CA . ARG B 1 42 ? 12.914 25.469 0.164 1 98.06 42 ARG B CA 1
ATOM 1467 C C . ARG B 1 42 ? 13.922 25.328 -0.972 1 98.06 42 ARG B C 1
ATOM 1469 O O . ARG B 1 42 ? 14.617 26.281 -1.313 1 98.06 42 ARG B O 1
ATOM 1476 N N . ASP B 1 43 ? 14.055 24.156 -1.401 1 95.81 43 ASP B N 1
ATOM 1477 C CA . ASP B 1 43 ? 15.016 23.812 -2.443 1 95.81 43 ASP B CA 1
ATOM 1478 C C . ASP B 1 43 ? 14.656 22.484 -3.105 1 95.81 43 ASP B C 1
ATOM 1480 O O . ASP B 1 43 ? 13.742 21.797 -2.654 1 95.81 43 ASP B O 1
ATOM 1484 N N . TRP B 1 44 ? 15.188 22.266 -4.312 1 94.94 44 TRP B N 1
ATOM 1485 C CA . TRP B 1 44 ? 15.086 20.953 -4.945 1 94.94 44 TRP B CA 1
ATOM 1486 C C . TRP B 1 44 ? 16.406 20.562 -5.609 1 94.94 44 TRP B C 1
ATOM 1488 O O . TRP B 1 44 ? 17.25 21.422 -5.867 1 94.94 44 TRP B O 1
ATOM 1498 N N . GLY B 1 45 ? 16.609 19.266 -5.781 1 94.19 45 GLY B N 1
ATOM 1499 C CA . GLY B 1 45 ? 17.766 18.703 -6.477 1 94.19 45 GLY B CA 1
ATOM 1500 C C . GLY B 1 45 ? 17.469 17.406 -7.195 1 94.19 45 GLY B C 1
ATOM 1501 O O . GLY B 1 45 ? 16.422 16.781 -6.957 1 94.19 45 GLY B O 1
ATOM 1502 N N . VAL B 1 46 ? 18.266 17.141 -8.203 1 92.81 46 VAL B N 1
ATOM 1503 C CA . VAL B 1 46 ? 18.156 15.883 -8.93 1 92.81 46 VAL B CA 1
ATOM 1504 C C . VAL B 1 46 ? 19.062 14.836 -8.289 1 92.81 46 VAL B C 1
ATOM 1506 O O . VAL B 1 46 ? 20.266 15.07 -8.109 1 92.81 46 VAL B O 1
ATOM 1509 N N . PHE B 1 47 ? 18.484 13.797 -7.836 1 90.62 47 PHE B N 1
ATOM 1510 C CA . PHE B 1 47 ? 19.203 12.688 -7.223 1 90.62 47 PHE B CA 1
ATOM 1511 C C . PHE B 1 47 ? 19.234 11.484 -8.156 1 90.62 47 PHE B C 1
ATOM 1513 O O . PHE B 1 47 ? 18.188 11.008 -8.609 1 90.62 47 PHE B O 1
ATOM 1520 N N . LEU B 1 48 ? 20.453 11.156 -8.562 1 87.75 48 LEU B N 1
ATOM 1521 C CA . LEU B 1 48 ? 20.641 9.984 -9.414 1 87.75 48 LEU B CA 1
ATOM 1522 C C . LEU B 1 48 ? 20.609 8.703 -8.594 1 87.75 48 LEU B C 1
ATOM 1524 O O . LEU B 1 48 ? 21.297 8.602 -7.57 1 87.75 48 LEU B O 1
ATOM 1528 N N . GLN B 1 49 ? 19.625 8.008 -8.766 1 85.5 49 GLN B N 1
ATOM 1529 C CA . GLN B 1 49 ? 19.547 6.699 -8.125 1 85.5 49 GLN B CA 1
ATOM 1530 C C . GLN B 1 49 ? 19.609 5.578 -9.156 1 85.5 49 GLN B C 1
ATOM 1532 O O . GLN B 1 49 ? 19.156 5.742 -10.289 1 85.5 49 GLN B O 1
ATOM 1537 N N . ASP B 1 50 ? 20.406 4.691 -8.836 1 87.62 50 ASP B N 1
ATOM 1538 C CA . ASP B 1 50 ? 20.438 3.531 -9.727 1 87.62 50 ASP B CA 1
ATOM 1539 C C . ASP B 1 50 ? 19.656 2.361 -9.125 1 87.62 50 ASP B C 1
ATOM 1541 O O . ASP B 1 50 ? 19.438 2.309 -7.914 1 87.62 50 ASP B O 1
ATOM 1545 N N . GLN B 1 51 ? 19.016 1.697 -9.953 1 89.69 51 GLN B N 1
ATOM 1546 C CA . GLN B 1 51 ? 18.328 0.477 -9.555 1 89.69 51 GLN B CA 1
ATOM 1547 C C . GLN B 1 51 ? 18.719 -0.698 -10.438 1 89.69 51 GLN B C 1
ATOM 1549 O O . GLN B 1 51 ? 18.906 -0.537 -11.648 1 89.69 51 GLN B O 1
ATOM 1554 N N . ILE B 1 52 ? 18.922 -1.737 -9.773 1 94.31 52 ILE B N 1
ATOM 1555 C CA . ILE B 1 52 ? 19.125 -2.969 -10.531 1 94.31 52 ILE B CA 1
ATOM 1556 C C . ILE B 1 52 ? 17.781 -3.537 -10.969 1 94.31 52 ILE B C 1
ATOM 1558 O O . ILE B 1 52 ? 16.875 -3.707 -10.148 1 94.31 52 ILE B O 1
ATOM 1562 N N . ILE B 1 53 ? 17.656 -3.779 -12.281 1 95.69 53 ILE B N 1
ATOM 1563 C CA . ILE B 1 53 ? 16.469 -4.426 -12.828 1 95.69 53 ILE B CA 1
ATOM 1564 C C . ILE B 1 53 ? 16.828 -5.816 -13.352 1 95.69 53 ILE B C 1
ATOM 1566 O O . ILE B 1 53 ? 17.734 -5.957 -14.18 1 95.69 53 ILE B O 1
ATOM 1570 N N . TYR B 1 54 ? 16.125 -6.82 -12.859 1 97.31 54 TYR B N 1
ATOM 1571 C CA . TYR B 1 54 ? 16.297 -8.195 -13.32 1 97.31 54 TYR B CA 1
ATOM 1572 C C . TYR B 1 54 ? 15.266 -8.531 -14.398 1 97.31 54 TYR B C 1
ATOM 1574 O O . TYR B 1 54 ? 14.078 -8.211 -14.25 1 97.31 54 TYR B O 1
ATOM 1582 N N . GLN B 1 55 ? 15.773 -9.094 -15.492 1 97.19 55 GLN B N 1
ATOM 1583 C CA . GLN B 1 55 ? 14.875 -9.742 -16.438 1 97.19 55 GLN B CA 1
ATOM 1584 C C . GLN B 1 55 ? 14.578 -11.172 -16.016 1 97.19 55 GLN B C 1
ATOM 1586 O O . GLN B 1 55 ? 15.469 -12.023 -16 1 97.19 55 GLN B O 1
ATOM 1591 N N . ILE B 1 56 ? 13.273 -11.406 -15.641 1 98.31 56 ILE B N 1
ATOM 1592 C CA . ILE B 1 56 ? 12.906 -12.703 -15.086 1 98.31 56 ILE B CA 1
ATOM 1593 C C . ILE B 1 56 ? 11.922 -13.406 -16.031 1 98.31 56 ILE B C 1
ATOM 1595 O O . ILE B 1 56 ? 10.922 -12.812 -16.438 1 98.31 56 ILE B O 1
ATOM 1599 N N . HIS B 1 57 ? 12.203 -14.664 -16.391 1 98.5 57 HIS B N 1
ATOM 1600 C CA . HIS B 1 57 ? 11.258 -15.5 -17.125 1 98.5 57 HIS B CA 1
ATOM 1601 C C . HIS B 1 57 ? 10.344 -16.266 -16.172 1 98.5 57 HIS B C 1
ATOM 1603 O O . HIS B 1 57 ? 10.812 -16.984 -15.281 1 98.5 57 HIS B O 1
ATOM 1609 N N . PHE B 1 58 ? 9.07 -16.062 -16.359 1 98.06 58 PHE B N 1
ATOM 1610 C CA . PHE B 1 58 ? 8.07 -16.797 -15.602 1 98.06 58 PHE B CA 1
ATOM 1611 C C . PHE B 1 58 ? 7.43 -17.891 -16.453 1 98.06 58 PHE B C 1
ATOM 1613 O O . PHE B 1 58 ? 6.566 -17.594 -17.297 1 98.06 58 PHE B O 1
ATOM 1620 N N . PRO B 1 59 ? 7.77 -19.109 -16.172 1 96.75 59 PRO B N 1
ATOM 1621 C CA . PRO B 1 59 ? 7.305 -20.203 -17.047 1 96.75 59 PRO B CA 1
ATOM 1622 C C . PRO B 1 59 ? 5.789 -20.375 -17 1 96.75 59 PRO B C 1
ATOM 1624 O O . PRO B 1 59 ? 5.176 -20.734 -18.016 1 96.75 59 PRO B O 1
ATOM 1627 N N . ASP B 1 60 ? 5.129 -20.109 -15.875 1 93.19 60 ASP B N 1
ATOM 1628 C CA . ASP B 1 60 ? 3.695 -20.344 -15.719 1 93.19 60 ASP B CA 1
ATOM 1629 C C . ASP B 1 60 ? 2.893 -19.516 -16.719 1 93.19 60 ASP B C 1
ATOM 1631 O O . ASP B 1 60 ? 1.888 -19.984 -17.25 1 93.19 60 ASP B O 1
ATOM 1635 N N . CYS B 1 61 ? 3.334 -18.312 -17.031 1 92.69 61 CYS B N 1
ATOM 1636 C CA . CYS B 1 61 ? 2.619 -17.469 -17.969 1 92.69 61 CYS B CA 1
ATOM 1637 C C . CYS B 1 61 ? 3.475 -17.172 -19.203 1 92.69 61 CYS B C 1
ATOM 1639 O O . CYS B 1 61 ? 3.061 -16.422 -20.094 1 92.69 61 CYS B O 1
ATOM 1641 N N . ASP B 1 62 ? 4.645 -17.719 -19.281 1 95.12 62 ASP B N 1
ATOM 1642 C CA . ASP B 1 62 ? 5.598 -17.594 -20.375 1 95.12 62 ASP B CA 1
ATOM 1643 C C . ASP B 1 62 ? 5.859 -16.125 -20.703 1 95.12 62 ASP B C 1
ATOM 1645 O O . ASP B 1 62 ? 5.746 -15.711 -21.859 1 95.12 62 ASP B O 1
ATOM 1649 N N . ARG B 1 63 ? 6.246 -15.312 -19.734 1 96.19 63 ARG B N 1
ATOM 1650 C CA . ARG B 1 63 ? 6.566 -13.898 -19.875 1 96.19 63 ARG B CA 1
ATOM 1651 C C . ARG B 1 63 ? 7.934 -13.578 -19.281 1 96.19 63 ARG B C 1
ATOM 1653 O O . ARG B 1 63 ? 8.352 -14.211 -18.312 1 96.19 63 ARG B O 1
ATOM 1660 N N . VAL B 1 64 ? 8.602 -12.68 -19.953 1 96.94 64 VAL B N 1
ATOM 1661 C CA . VAL B 1 64 ? 9.805 -12.086 -19.391 1 96.94 64 VAL B CA 1
ATOM 1662 C C . VAL B 1 64 ? 9.5 -10.672 -18.906 1 96.94 64 VAL B C 1
ATOM 1664 O O . VAL B 1 64 ? 9.086 -9.812 -19.688 1 96.94 64 VAL B O 1
ATOM 1667 N N . VAL B 1 65 ? 9.656 -10.484 -17.656 1 97.19 65 VAL B N 1
ATOM 1668 C CA . VAL B 1 65 ? 9.234 -9.234 -17.047 1 97.19 65 VAL B CA 1
ATOM 1669 C C . VAL B 1 65 ? 10.391 -8.625 -16.25 1 97.19 65 VAL B C 1
ATOM 1671 O O . VAL B 1 65 ? 11.148 -9.344 -15.602 1 97.19 65 VAL B O 1
ATOM 1674 N N . GLY B 1 66 ? 10.594 -7.348 -16.344 1 96.62 66 GLY B N 1
ATOM 1675 C CA . GLY B 1 66 ? 11.547 -6.633 -15.516 1 96.62 66 GLY B CA 1
ATOM 1676 C C . GLY B 1 66 ? 11.078 -6.473 -14.078 1 96.62 66 GLY B C 1
ATOM 1677 O O . GLY B 1 66 ? 9.977 -5.992 -13.828 1 96.62 66 GLY B O 1
ATOM 1678 N N . CYS B 1 67 ? 11.945 -6.906 -13.109 1 97.12 67 CYS B N 1
ATOM 1679 C CA . CYS B 1 67 ? 11.625 -6.805 -11.695 1 97.12 67 CYS B CA 1
ATOM 1680 C C . CYS B 1 67 ? 12.75 -6.109 -10.93 1 97.12 67 CYS B C 1
ATOM 1682 O O . CYS B 1 67 ? 13.93 -6.344 -11.195 1 97.12 67 CYS B O 1
ATOM 1684 N N . ARG B 1 68 ? 12.32 -5.277 -10.047 1 95.44 68 ARG B N 1
ATOM 1685 C CA . ARG B 1 68 ? 13.297 -4.691 -9.133 1 95.44 68 ARG B CA 1
ATOM 1686 C C . ARG B 1 68 ? 13.75 -5.711 -8.094 1 95.44 68 ARG B C 1
ATOM 1688 O O . ARG B 1 68 ? 13.062 -6.699 -7.84 1 95.44 68 ARG B O 1
ATOM 1695 N N . GLU B 1 69 ? 14.859 -5.383 -7.477 1 94.94 69 GLU B N 1
ATOM 1696 C CA . GLU B 1 69 ? 15.43 -6.289 -6.484 1 94.94 69 GLU B CA 1
ATOM 1697 C C . GLU B 1 69 ? 14.516 -6.426 -5.273 1 94.94 69 GLU B C 1
ATOM 1699 O O . GLU B 1 69 ? 14.336 -7.523 -4.742 1 94.94 69 GLU B O 1
ATOM 1704 N N . GLN B 1 70 ? 13.891 -5.293 -4.875 1 93.12 70 GLN B N 1
ATOM 1705 C CA . GLN B 1 70 ? 13.062 -5.281 -3.672 1 93.12 70 GLN B CA 1
ATOM 1706 C C . GLN B 1 70 ? 11.781 -6.074 -3.883 1 93.12 70 GLN B C 1
ATOM 1708 O O . GLN B 1 70 ? 11.086 -6.41 -2.918 1 93.12 70 GLN B O 1
ATOM 1713 N N . GLU B 1 71 ? 11.445 -6.426 -5.086 1 96.56 71 GLU B N 1
ATOM 1714 C CA . GLU B 1 71 ? 10.234 -7.172 -5.43 1 96.56 71 GLU B CA 1
ATOM 1715 C C . GLU B 1 71 ? 10.492 -8.672 -5.41 1 96.56 71 GLU B C 1
ATOM 1717 O O . GLU B 1 71 ? 9.562 -9.469 -5.602 1 96.56 71 GLU B O 1
ATOM 1722 N N . LEU B 1 72 ? 11.75 -9.078 -5.113 1 97.5 72 LEU B N 1
ATOM 1723 C CA . LEU B 1 72 ? 12.141 -10.469 -5.293 1 97.5 72 LEU B CA 1
ATOM 1724 C C . LEU B 1 72 ? 12.695 -11.055 -4 1 97.5 72 LEU B C 1
ATOM 1726 O O . LEU B 1 72 ? 13.352 -10.344 -3.227 1 97.5 72 LEU B O 1
ATOM 1730 N N . ILE B 1 73 ? 12.43 -12.336 -3.771 1 97.38 73 ILE B N 1
ATOM 1731 C CA . ILE B 1 73 ? 13.156 -13.164 -2.811 1 97.38 73 ILE B CA 1
ATOM 1732 C C . ILE B 1 73 ? 13.664 -14.43 -3.502 1 97.38 73 ILE B C 1
ATOM 1734 O O . ILE B 1 73 ? 13.266 -14.734 -4.629 1 97.38 73 ILE B O 1
ATOM 1738 N N . ALA B 1 74 ? 14.609 -15.039 -2.828 1 97.81 74 ALA B N 1
ATOM 1739 C CA . ALA B 1 74 ? 15.086 -16.312 -3.369 1 97.81 74 ALA B CA 1
ATOM 1740 C C . ALA B 1 74 ? 13.945 -17.312 -3.523 1 97.81 74 ALA B C 1
ATOM 1742 O O . ALA B 1 74 ? 13.062 -17.391 -2.664 1 97.81 74 ALA B O 1
ATOM 1743 N N . GLY B 1 75 ? 13.969 -18.062 -4.582 1 97.19 75 GLY B N 1
ATOM 1744 C CA . GLY B 1 75 ? 12.891 -18.984 -4.902 1 97.19 75 GLY B CA 1
ATOM 1745 C C . GLY B 1 75 ? 12.711 -20.078 -3.854 1 97.19 75 GLY B C 1
ATOM 1746 O O . GLY B 1 75 ? 11.617 -20.625 -3.719 1 97.19 75 GLY B O 1
ATOM 1747 N N . ASP B 1 76 ? 13.703 -20.344 -3.082 1 96 76 ASP B N 1
ATOM 1748 C CA . ASP B 1 76 ? 13.641 -21.438 -2.115 1 96 76 ASP B CA 1
ATOM 1749 C C . ASP B 1 76 ? 13.234 -20.922 -0.734 1 96 76 ASP B C 1
ATOM 1751 O O . ASP B 1 76 ? 13.078 -21.719 0.203 1 96 76 ASP B O 1
ATOM 1755 N N . ARG B 1 77 ? 13.094 -19.625 -0.583 1 95.44 77 ARG B N 1
ATOM 1756 C CA . ARG B 1 77 ? 12.641 -19.078 0.689 1 95.44 77 ARG B CA 1
ATOM 1757 C C . ARG B 1 77 ? 11.18 -19.422 0.949 1 95.44 77 ARG B C 1
ATOM 1759 O O . ARG B 1 77 ? 10.352 -19.391 0.032 1 95.44 77 ARG B O 1
ATOM 1766 N N . PRO B 1 78 ? 10.922 -19.766 2.189 1 92.88 78 PRO B N 1
ATOM 1767 C CA . PRO B 1 78 ? 9.523 -20.047 2.516 1 92.88 78 PRO B CA 1
ATOM 1768 C C . PRO B 1 78 ? 8.578 -18.906 2.137 1 92.88 78 PRO B C 1
ATOM 1770 O O . PRO B 1 78 ? 8.93 -17.734 2.293 1 92.88 78 PRO B O 1
ATOM 1773 N N . TRP B 1 79 ? 7.496 -19.234 1.52 1 92.12 79 TRP B N 1
ATOM 1774 C CA . TRP B 1 79 ? 6.457 -18.281 1.117 1 92.12 79 TRP B CA 1
ATOM 1775 C C . TRP B 1 79 ? 5.102 -18.703 1.673 1 92.12 79 TRP B C 1
ATOM 1777 O O . TRP B 1 79 ? 4.488 -19.656 1.187 1 92.12 79 TRP B O 1
ATOM 1787 N N . LEU B 1 80 ? 4.609 -17.891 2.689 1 89.38 80 LEU B N 1
ATOM 1788 C CA . LEU B 1 80 ? 3.381 -18.25 3.393 1 89.38 80 LEU B CA 1
ATOM 1789 C C . LEU B 1 80 ? 2.246 -17.297 3.02 1 89.38 80 LEU B C 1
ATOM 1791 O O . LEU B 1 80 ? 1.077 -17.594 3.285 1 89.38 80 LEU B O 1
ATOM 1795 N N . ALA B 1 81 ? 2.547 -16.25 2.312 1 88.25 81 ALA B N 1
ATOM 1796 C CA . ALA B 1 81 ? 1.604 -15.164 2.1 1 88.25 81 ALA B CA 1
ATOM 1797 C C . ALA B 1 81 ? 0.57 -15.531 1.039 1 88.25 81 ALA B C 1
ATOM 1799 O O . ALA B 1 81 ? -0.448 -14.844 0.895 1 88.25 81 ALA B O 1
ATOM 1800 N N . GLY B 1 82 ? 0.767 -16.625 0.37 1 89.31 82 GLY B N 1
ATOM 1801 C CA . GLY B 1 82 ? -0.175 -17.047 -0.658 1 89.31 82 GLY B CA 1
ATOM 1802 C C . GLY B 1 82 ? -0.043 -16.25 -1.943 1 89.31 82 GLY B C 1
ATOM 1803 O O . GLY B 1 82 ? 0.777 -15.336 -2.031 1 89.31 82 GLY B O 1
ATOM 1804 N N . ASN B 1 83 ? -0.919 -16.516 -2.969 1 92.12 83 ASN B N 1
ATOM 1805 C CA . ASN B 1 83 ? -0.782 -15.93 -4.297 1 92.12 83 ASN B CA 1
ATOM 1806 C C . ASN B 1 83 ? -1.961 -15.016 -4.637 1 92.12 83 ASN B C 1
ATOM 1808 O O . ASN B 1 83 ? -2.094 -14.562 -5.773 1 92.12 83 ASN B O 1
ATOM 1812 N N . LEU B 1 84 ? -2.775 -14.797 -3.676 1 93.62 84 LEU B N 1
ATOM 1813 C CA . LEU B 1 84 ? -3.91 -13.914 -3.926 1 93.62 84 LEU B CA 1
ATOM 1814 C C . LEU B 1 84 ? -3.494 -12.453 -3.818 1 93.62 84 LEU B C 1
ATOM 1816 O O . LEU B 1 84 ? -2.611 -12.109 -3.027 1 93.62 84 LEU B O 1
ATOM 1820 N N . GLN B 1 85 ? -4.066 -11.641 -4.645 1 91.81 85 GLN B N 1
ATOM 1821 C CA . GLN B 1 85 ? -3.734 -10.219 -4.656 1 91.81 85 GLN B CA 1
ATOM 1822 C C . GLN B 1 85 ? -4.988 -9.359 -4.523 1 91.81 85 GLN B C 1
ATOM 1824 O O . GLN B 1 85 ? -6.105 -9.852 -4.691 1 91.81 85 GLN B O 1
ATOM 1829 N N . TYR B 1 86 ? -4.789 -8.016 -4.145 1 88.94 86 TYR B N 1
ATOM 1830 C CA . TYR B 1 86 ? -5.883 -7.059 -4.027 1 88.94 86 TYR B CA 1
ATOM 1831 C C . TYR B 1 86 ? -6.789 -7.113 -5.25 1 88.94 86 TYR B C 1
ATOM 1833 O O . TYR B 1 86 ? -6.309 -7.113 -6.387 1 88.94 86 TYR B O 1
ATOM 1841 N N . GLY B 1 87 ? -8.07 -7.254 -5.008 1 90.81 87 GLY B N 1
ATOM 1842 C CA . GLY B 1 87 ? -9.047 -7.211 -6.082 1 90.81 87 GLY B CA 1
ATOM 1843 C C . GLY B 1 87 ? -9.461 -8.586 -6.574 1 90.81 87 GLY B C 1
ATOM 1844 O O . GLY B 1 87 ? -10.43 -8.719 -7.324 1 90.81 87 GLY B O 1
ATOM 1845 N N . ASP B 1 88 ? -8.797 -9.68 -6.18 1 94.38 88 ASP B N 1
ATOM 1846 C CA . ASP B 1 88 ? -9.148 -11.039 -6.586 1 94.38 88 ASP B CA 1
ATOM 1847 C C . ASP B 1 88 ? -10.539 -11.414 -6.07 1 94.38 88 ASP B C 1
ATOM 1849 O O . ASP B 1 88 ? -10.883 -11.109 -4.926 1 94.38 88 ASP B O 1
ATOM 1853 N N . SER B 1 89 ? -11.289 -12.031 -6.941 1 96.38 89 SER B N 1
ATOM 1854 C CA . SER B 1 89 ? -12.484 -12.742 -6.496 1 96.38 89 SER B CA 1
ATOM 1855 C C . SER B 1 89 ? -12.133 -14.109 -5.914 1 96.38 89 SER B C 1
ATOM 1857 O O . SER B 1 89 ? -11.414 -14.891 -6.543 1 96.38 89 SER B O 1
ATOM 1859 N N . VAL B 1 90 ? -12.672 -14.328 -4.66 1 97.31 90 VAL B N 1
ATOM 1860 C CA . VAL B 1 90 ? -12.289 -15.57 -3.986 1 97.31 90 VAL B CA 1
ATOM 1861 C C . VAL B 1 90 ? -13.531 -16.266 -3.445 1 97.31 90 VAL B C 1
ATOM 1863 O O . VAL B 1 90 ? -14.609 -15.664 -3.365 1 97.31 90 VAL B O 1
ATOM 1866 N N . ILE B 1 91 ? -13.383 -17.547 -3.191 1 96.62 91 ILE B N 1
ATOM 1867 C CA . ILE B 1 91 ? -14.406 -18.312 -2.496 1 96.62 91 ILE B CA 1
ATOM 1868 C C . ILE B 1 91 ? -13.859 -18.828 -1.167 1 96.62 91 ILE B C 1
ATOM 1870 O O . ILE B 1 91 ? -12.68 -19.188 -1.073 1 96.62 91 ILE B O 1
ATOM 1874 N N . CYS B 1 92 ? -14.664 -18.781 -0.137 1 96.25 92 CYS B N 1
ATOM 1875 C CA . CYS B 1 92 ? -14.281 -19.344 1.156 1 96.25 92 CYS B CA 1
ATOM 1876 C C . CYS B 1 92 ? -14.398 -20.859 1.154 1 96.25 92 CYS B C 1
ATOM 1878 O O . CYS B 1 92 ? -15.461 -21.406 0.855 1 96.25 92 CYS B O 1
ATOM 1880 N N . GLN B 1 93 ? -13.367 -21.453 1.471 1 95.5 93 GLN B N 1
ATOM 1881 C CA . GLN B 1 93 ? -13.344 -22.906 1.415 1 95.5 93 GLN B CA 1
ATOM 1882 C C . GLN B 1 93 ? -13.742 -23.516 2.758 1 95.5 93 GLN B C 1
ATOM 1884 O O . GLN B 1 93 ? -14.039 -24.719 2.84 1 95.5 93 GLN B O 1
ATOM 1889 N N . THR B 1 94 ? -13.719 -22.781 3.828 1 93.5 94 THR B N 1
ATOM 1890 C CA . THR B 1 94 ? -14.117 -23.188 5.172 1 93.5 94 THR B CA 1
ATOM 1891 C C . THR B 1 94 ? -15.062 -22.156 5.785 1 93.5 94 THR B C 1
ATOM 1893 O O . THR B 1 94 ? -14.883 -20.953 5.602 1 93.5 94 THR B O 1
ATOM 1896 N N . ALA B 1 95 ? -16.031 -22.641 6.527 1 92.62 95 ALA B N 1
ATOM 1897 C CA . ALA B 1 95 ? -16.906 -21.688 7.199 1 92.62 95 ALA B CA 1
ATOM 1898 C C . ALA B 1 95 ? -16.156 -20.891 8.258 1 92.62 95 ALA B C 1
ATOM 1900 O O . ALA B 1 95 ? -15.281 -21.422 8.945 1 92.62 95 ALA B O 1
ATOM 1901 N N . LEU B 1 96 ? -16.422 -19.609 8.281 1 90.25 96 LEU B N 1
ATOM 1902 C CA . LEU B 1 96 ? -15.805 -18.766 9.289 1 90.25 96 LEU B CA 1
ATOM 1903 C C . LEU B 1 96 ? -16.797 -18.391 10.383 1 90.25 96 LEU B C 1
ATOM 1905 O O . LEU B 1 96 ? -17.953 -18.062 10.094 1 90.25 96 LEU B O 1
ATOM 1909 N N . ALA B 1 97 ? -16.328 -18.531 11.648 1 87.94 97 ALA B N 1
ATOM 1910 C CA . ALA B 1 97 ? -17.172 -18.188 12.789 1 87.94 97 ALA B CA 1
ATOM 1911 C C . ALA B 1 97 ? -16.547 -17.047 13.602 1 87.94 97 ALA B C 1
ATOM 1913 O O . ALA B 1 97 ? -15.328 -16.891 13.633 1 87.94 97 ALA B O 1
ATOM 1914 N N . MET B 1 98 ? -17.406 -16.125 14.117 1 78.81 98 MET B N 1
ATOM 1915 C CA . MET B 1 98 ? -17.047 -15.078 15.07 1 78.81 98 MET B CA 1
ATOM 1916 C C . MET B 1 98 ? -17.953 -15.117 16.297 1 78.81 98 MET B C 1
ATOM 1918 O O . MET B 1 98 ? -19.172 -15.109 16.172 1 78.81 98 MET B O 1
ATOM 1922 N N . GLN B 1 99 ? -17.281 -15.148 17.406 1 75.69 99 GLN B N 1
ATOM 1923 C CA . GLN B 1 99 ? -18.031 -15.227 18.656 1 75.69 99 GLN B CA 1
ATOM 1924 C C . GLN B 1 99 ? -19.047 -16.359 18.609 1 75.69 99 GLN B C 1
ATOM 1926 O O . GLN B 1 99 ? -20.203 -16.172 19 1 75.69 99 GLN B O 1
ATOM 1931 N N . GLY B 1 100 ? -18.719 -17.531 17.906 1 78.44 100 GLY B N 1
ATOM 1932 C CA . GLY B 1 100 ? -19.531 -18.75 17.891 1 78.44 100 GLY B CA 1
ATOM 1933 C C . GLY B 1 100 ? -20.594 -18.734 16.797 1 78.44 100 GLY B C 1
ATOM 1934 O O . GLY B 1 100 ? -21.297 -19.719 16.594 1 78.44 100 GLY B O 1
ATOM 1935 N N . GLU B 1 101 ? -20.766 -17.656 16.156 1 83.88 101 GLU B N 1
ATOM 1936 C CA . GLU B 1 101 ? -21.75 -17.531 15.086 1 83.88 101 GLU B CA 1
ATOM 1937 C C . GLU B 1 101 ? -21.094 -17.609 13.711 1 83.88 101 GLU B C 1
ATOM 1939 O O . GLU B 1 101 ? -20.078 -16.969 13.469 1 83.88 101 GLU B O 1
ATOM 1944 N N . MET B 1 102 ? -21.703 -18.453 12.922 1 86.88 102 MET B N 1
ATOM 1945 C CA . MET B 1 102 ? -21.219 -18.547 11.547 1 86.88 102 MET B CA 1
ATOM 1946 C C . MET B 1 102 ? -21.438 -17.219 10.805 1 86.88 102 MET B C 1
ATOM 1948 O O . MET B 1 102 ? -22.562 -16.75 10.695 1 86.88 102 MET B O 1
ATOM 1952 N N . VAL B 1 103 ? -20.328 -16.719 10.289 1 88.38 103 VAL B N 1
ATOM 1953 C CA . VAL B 1 103 ? -20.438 -15.391 9.688 1 88.38 103 VAL B CA 1
ATOM 1954 C C . VAL B 1 103 ? -20.172 -15.484 8.188 1 88.38 103 VAL B C 1
ATOM 1956 O O . VAL B 1 103 ? -20.625 -14.641 7.41 1 88.38 103 VAL B O 1
ATOM 1959 N N . VAL B 1 104 ? -19.406 -16.484 7.734 1 93.44 104 VAL B N 1
ATOM 1960 C CA . VAL B 1 104 ? -19.172 -16.703 6.312 1 93.44 104 VAL B CA 1
ATOM 1961 C C . VAL B 1 104 ? -19.375 -18.188 5.984 1 93.44 104 VAL B C 1
ATOM 1963 O O . VAL B 1 104 ? -18.844 -19.062 6.668 1 93.44 104 VAL B O 1
ATOM 1966 N N . SER B 1 105 ? -20.156 -18.469 4.957 1 94.38 105 SER B N 1
ATOM 1967 C CA . SER B 1 105 ? -20.453 -19.844 4.57 1 94.38 105 SER B CA 1
ATOM 1968 C C . SER B 1 105 ? -19.406 -20.375 3.602 1 94.38 105 SER B C 1
ATOM 1970 O O . SER B 1 105 ? -18.75 -19.609 2.895 1 94.38 105 SER B O 1
ATOM 1972 N N . VAL B 1 106 ? -19.297 -21.688 3.633 1 94.44 106 VAL B N 1
ATOM 1973 C CA . VAL B 1 106 ? -18.469 -22.328 2.619 1 94.44 106 VAL B CA 1
ATOM 1974 C C . VAL B 1 106 ? -19 -21.984 1.228 1 94.44 106 VAL B C 1
ATOM 1976 O O . VAL B 1 106 ? -20.219 -22.016 0.998 1 94.44 106 VAL B O 1
ATOM 1979 N N . GLY B 1 107 ? -18.094 -21.578 0.323 1 94.75 107 GLY B N 1
ATOM 1980 C CA . GLY B 1 107 ? -18.484 -21.281 -1.045 1 94.75 107 GLY B CA 1
ATOM 1981 C C . GLY B 1 107 ? -18.875 -19.828 -1.255 1 94.75 107 GLY B C 1
ATOM 1982 O O . GLY B 1 107 ? -19.062 -19.391 -2.391 1 94.75 107 GLY B O 1
ATOM 1983 N N . GLN B 1 108 ? -18.969 -19.125 -0.215 1 95.19 108 GLN B N 1
ATOM 1984 C CA . GLN B 1 108 ? -19.359 -17.719 -0.323 1 95.19 108 GLN B CA 1
ATOM 1985 C C . GLN B 1 108 ? -18.312 -16.906 -1.079 1 95.19 108 GLN B C 1
ATOM 1987 O O . GLN B 1 108 ? -17.109 -17.062 -0.844 1 95.19 108 GLN B O 1
ATOM 1992 N N . LEU B 1 109 ? -18.812 -16.141 -2.025 1 96.38 109 LEU B N 1
ATOM 1993 C CA . LEU B 1 109 ? -17.938 -15.289 -2.83 1 96.38 109 LEU B CA 1
ATOM 1994 C C . LEU B 1 109 ? -17.484 -14.062 -2.043 1 96.38 109 LEU B C 1
ATOM 1996 O O . LEU B 1 109 ? -18.266 -13.516 -1.253 1 96.38 109 LEU B O 1
ATOM 2000 N N . GLY B 1 110 ? -16.172 -13.711 -2.248 1 96.44 110 GLY B N 1
ATOM 2001 C CA . GLY B 1 110 ? -15.609 -12.516 -1.643 1 96.44 110 GLY B CA 1
ATOM 2002 C C . GLY B 1 110 ? -14.562 -11.844 -2.51 1 96.44 110 GLY B C 1
ATOM 2003 O O . GLY B 1 110 ? -14.281 -12.297 -3.623 1 96.44 110 GLY B O 1
ATOM 2004 N N . ARG B 1 111 ? -14.102 -10.727 -2.016 1 95.88 111 ARG B N 1
ATOM 2005 C CA . ARG B 1 111 ? -13.078 -9.969 -2.727 1 95.88 111 ARG B CA 1
ATOM 2006 C C . ARG B 1 111 ? -11.93 -9.586 -1.795 1 95.88 111 ARG B C 1
ATOM 2008 O O . ARG B 1 111 ? -12.164 -9.117 -0.68 1 95.88 111 ARG B O 1
ATOM 2015 N N . ILE B 1 112 ? -10.695 -9.773 -2.299 1 94.94 112 ILE B N 1
ATOM 2016 C CA . ILE B 1 112 ? -9.531 -9.422 -1.492 1 94.94 112 ILE B CA 1
ATOM 2017 C C . ILE B 1 112 ? -9.406 -7.906 -1.396 1 94.94 112 ILE B C 1
ATOM 2019 O O . ILE B 1 112 ? -9.352 -7.215 -2.416 1 94.94 112 ILE B O 1
ATOM 2023 N N . GLU B 1 113 ? -9.312 -7.434 -0.128 1 91.25 113 GLU B N 1
ATOM 2024 C CA . GLU B 1 113 ? -9.195 -5.992 0.094 1 91.25 113 GLU B CA 1
ATOM 2025 C C . GLU B 1 113 ? -7.82 -5.629 0.645 1 91.25 113 GLU B C 1
ATOM 2027 O O . GLU B 1 113 ? -7.414 -4.465 0.594 1 91.25 113 GLU B O 1
ATOM 2032 N N . ALA B 1 114 ? -7.164 -6.578 1.202 1 90.81 114 ALA B N 1
ATOM 2033 C CA . ALA B 1 114 ? -5.812 -6.367 1.707 1 90.81 114 ALA B CA 1
ATOM 2034 C C . ALA B 1 114 ? -5.059 -7.688 1.832 1 90.81 114 ALA B C 1
ATOM 2036 O O . ALA B 1 114 ? -5.668 -8.742 2.047 1 90.81 114 ALA B O 1
ATOM 2037 N N . THR B 1 115 ? -3.764 -7.613 1.71 1 93 115 THR B N 1
ATOM 2038 C CA . THR B 1 115 ? -2.893 -8.781 1.819 1 93 115 THR B CA 1
ATOM 2039 C C . THR B 1 115 ? -1.967 -8.648 3.025 1 93 115 THR B C 1
ATOM 2041 O O . THR B 1 115 ? -1.993 -7.641 3.73 1 93 115 THR B O 1
ATOM 2044 N N . ASP B 1 116 ? -1.239 -9.727 3.277 1 91.12 116 ASP B N 1
ATOM 2045 C CA . ASP B 1 116 ? -0.188 -9.75 4.289 1 91.12 116 ASP B CA 1
ATOM 2046 C C . ASP B 1 116 ? -0.744 -9.398 5.668 1 91.12 116 ASP B C 1
ATOM 2048 O O . ASP B 1 116 ? -0.146 -8.609 6.398 1 91.12 116 ASP B O 1
ATOM 2052 N N . ARG B 1 117 ? -1.891 -9.883 5.938 1 87.5 117 ARG B N 1
ATOM 2053 C CA . ARG B 1 117 ? -2.516 -9.625 7.23 1 87.5 117 ARG B CA 1
ATOM 2054 C C . ARG B 1 117 ? -2.287 -10.789 8.188 1 87.5 117 ARG B C 1
ATOM 2056 O O . ARG B 1 117 ? -1.864 -11.867 7.77 1 87.5 117 ARG B O 1
ATOM 2063 N N . GLY B 1 118 ? -2.471 -10.5 9.453 1 84.62 118 GLY B N 1
ATOM 2064 C CA . GLY B 1 118 ? -2.264 -11.547 10.445 1 84.62 118 GLY B CA 1
ATOM 2065 C C . GLY B 1 118 ? -0.88 -11.508 11.062 1 84.62 118 GLY B C 1
ATOM 2066 O O . GLY B 1 118 ? 0.002 -10.789 10.594 1 84.62 118 GLY B O 1
ATOM 2067 N N . GLU B 1 119 ? -0.67 -12.289 12.008 1 83.69 119 GLU B N 1
ATOM 2068 C CA . GLU B 1 119 ? 0.572 -12.289 12.773 1 83.69 119 GLU B CA 1
ATOM 2069 C C . GLU B 1 119 ? 1.752 -12.727 11.906 1 83.69 119 GLU B C 1
ATOM 2071 O O . GLU B 1 119 ? 2.869 -12.234 12.086 1 83.69 119 GLU B O 1
ATOM 2076 N N . HIS B 1 120 ? 1.425 -13.547 10.945 1 86.38 120 HIS B N 1
ATOM 2077 C CA . HIS B 1 120 ? 2.512 -14.094 10.141 1 86.38 120 HIS B CA 1
ATOM 2078 C C . HIS B 1 120 ? 2.453 -13.578 8.711 1 86.38 120 HIS B C 1
ATOM 2080 O O . HIS B 1 120 ? 3.199 -14.039 7.844 1 86.38 120 HIS B O 1
ATOM 2086 N N . GLY B 1 121 ? 1.539 -12.727 8.406 1 88.56 121 GLY B N 1
ATOM 2087 C CA . GLY B 1 121 ? 1.413 -12.203 7.055 1 88.56 121 GLY B CA 1
ATOM 2088 C C . GLY B 1 121 ? 0.711 -13.156 6.105 1 88.56 121 GLY B C 1
ATOM 2089 O O . GLY B 1 121 ? 0.784 -12.984 4.887 1 88.56 121 GLY B O 1
ATOM 2090 N N . ASP B 1 122 ? 0.033 -14.219 6.664 1 92.25 122 ASP B N 1
ATOM 2091 C CA . ASP B 1 122 ? -0.607 -15.234 5.836 1 92.25 122 ASP B CA 1
ATOM 2092 C C . ASP B 1 122 ? -2.123 -15.047 5.816 1 92.25 122 ASP B C 1
ATOM 2094 O O . ASP B 1 122 ? -2.865 -16 5.551 1 92.25 122 ASP B O 1
ATOM 2098 N N . GLY B 1 123 ? -2.506 -13.906 6.121 1 93.69 123 GLY B N 1
ATOM 2099 C CA . GLY B 1 123 ? -3.93 -13.609 6.133 1 93.69 123 GLY B CA 1
ATOM 2100 C C . GLY B 1 123 ? -4.32 -12.539 5.129 1 93.69 123 GLY B C 1
ATOM 2101 O O . GLY B 1 123 ? -3.453 -11.891 4.535 1 93.69 123 GLY B O 1
ATOM 2102 N N . TYR B 1 124 ? -5.625 -12.43 4.918 1 94.44 124 TYR B N 1
ATOM 2103 C CA . TYR B 1 124 ? -6.227 -11.461 4.008 1 94.44 124 TYR B CA 1
ATOM 2104 C C . TYR B 1 124 ? -7.41 -10.758 4.668 1 94.44 124 TYR B C 1
ATOM 2106 O O . TYR B 1 124 ? -8.047 -11.312 5.566 1 94.44 124 TYR B O 1
ATOM 2114 N N . ILE B 1 125 ? -7.621 -9.57 4.273 1 92.44 125 ILE B N 1
ATOM 2115 C CA . ILE B 1 125 ? -8.922 -8.961 4.535 1 92.44 125 ILE B CA 1
ATOM 2116 C C . ILE B 1 125 ? -9.836 -9.164 3.328 1 92.44 125 ILE B C 1
ATOM 2118 O O . ILE B 1 125 ? -9.469 -8.828 2.199 1 92.44 125 ILE B O 1
ATOM 2122 N N . VAL B 1 126 ? -10.93 -9.719 3.643 1 94.56 126 VAL B N 1
ATOM 2123 C CA . VAL B 1 126 ? -11.844 -10.062 2.562 1 94.56 126 VAL B CA 1
ATOM 2124 C C . VAL B 1 126 ? -13.203 -9.398 2.799 1 94.56 126 VAL B C 1
ATOM 2126 O O . VAL B 1 126 ? -13.711 -9.391 3.924 1 94.56 126 VAL B O 1
ATOM 2129 N N . ASP B 1 127 ? -13.695 -8.891 1.762 1 93.31 127 ASP B N 1
ATOM 2130 C CA . ASP B 1 127 ? -15.062 -8.367 1.761 1 93.31 127 ASP B CA 1
ATOM 2131 C C . ASP B 1 127 ? -16.062 -9.438 1.347 1 93.31 127 ASP B C 1
ATOM 2133 O O . ASP B 1 127 ? -16.031 -9.922 0.213 1 93.31 127 ASP B O 1
ATOM 2137 N N . PHE B 1 128 ? -16.875 -9.82 2.234 1 92.94 128 PHE B N 1
ATOM 2138 C CA . PHE B 1 128 ? -17.969 -10.719 1.933 1 92.94 128 PHE B CA 1
ATOM 2139 C C . PHE B 1 128 ? -19.312 -9.984 1.981 1 92.94 128 PHE B C 1
ATOM 2141 O O . PHE B 1 128 ? -19.953 -9.93 3.027 1 92.94 128 PHE B O 1
ATOM 2148 N N . GLY B 1 129 ? -19.734 -9.5 0.854 1 87.69 129 GLY B N 1
ATOM 2149 C CA . GLY B 1 129 ? -21.031 -8.836 0.782 1 87.69 129 GLY B CA 1
ATOM 2150 C C . GLY B 1 129 ? -21.109 -7.602 1.657 1 87.69 129 GLY B C 1
ATOM 2151 O O . GLY B 1 129 ? -22.109 -7.395 2.354 1 87.69 129 GLY B O 1
ATOM 2152 N N . GLY B 1 130 ? -20.016 -6.867 1.807 1 81.75 130 GLY B N 1
ATOM 2153 C CA . GLY B 1 130 ? -20.031 -5.617 2.547 1 81.75 130 GLY B CA 1
ATOM 2154 C C . GLY B 1 130 ? -19.422 -5.738 3.936 1 81.75 130 GLY B C 1
ATOM 2155 O O . GLY B 1 130 ? -19.266 -4.738 4.637 1 81.75 130 GLY B O 1
ATOM 2156 N N . ARG B 1 131 ? -19.172 -6.965 4.371 1 84.5 131 ARG B N 1
ATOM 2157 C CA . ARG B 1 131 ? -18.516 -7.199 5.66 1 84.5 131 ARG B CA 1
ATOM 2158 C C . ARG B 1 131 ? -17.094 -7.699 5.473 1 84.5 131 ARG B C 1
ATOM 2160 O O . ARG B 1 131 ? -16.828 -8.539 4.609 1 84.5 131 ARG B O 1
ATOM 2167 N N . TRP B 1 132 ? -16.297 -7.148 6.324 1 89 132 TRP B N 1
ATOM 2168 C CA . TRP B 1 132 ? -14.883 -7.477 6.16 1 89 132 TRP B CA 1
ATOM 2169 C C . TRP B 1 132 ? -14.414 -8.445 7.25 1 89 132 TRP B C 1
ATOM 2171 O O . TRP B 1 132 ? -14.781 -8.297 8.414 1 89 132 TRP B O 1
ATOM 2181 N N . PHE B 1 133 ? -13.617 -9.398 6.848 1 90.56 133 PHE B N 1
ATOM 2182 C CA . PHE B 1 133 ? -13.07 -10.391 7.766 1 90.56 133 PHE B CA 1
ATOM 2183 C C . PHE B 1 133 ? -11.602 -10.664 7.449 1 90.56 133 PHE B C 1
ATOM 2185 O O . PHE B 1 133 ? -11.195 -10.625 6.289 1 90.56 133 PHE B O 1
ATOM 2192 N N . GLN B 1 134 ? -10.867 -10.859 8.516 1 90.56 134 GLN B N 1
ATOM 2193 C CA . GLN B 1 134 ? -9.539 -11.414 8.312 1 90.56 134 GLN B CA 1
ATOM 2194 C C . GLN B 1 134 ? -9.594 -12.93 8.148 1 90.56 134 GLN B C 1
ATOM 2196 O O . GLN B 1 134 ? -10.125 -13.633 9.008 1 90.56 134 GLN B O 1
ATOM 2201 N N . VAL B 1 135 ? -9.133 -13.352 7.055 1 93.62 135 VAL B N 1
ATOM 2202 C CA . VAL B 1 135 ? -9.266 -14.758 6.699 1 93.62 135 VAL B CA 1
ATOM 2203 C C . VAL B 1 135 ? -7.887 -15.344 6.391 1 93.62 135 VAL B C 1
ATOM 2205 O O . VAL B 1 135 ? -7.09 -14.734 5.676 1 93.62 135 VAL B O 1
ATOM 2208 N N . PRO B 1 136 ? -7.555 -16.453 6.977 1 93.31 136 PRO B N 1
ATOM 2209 C CA . PRO B 1 136 ? -6.273 -17.078 6.645 1 93.31 136 PRO B CA 1
ATOM 2210 C C . PRO B 1 136 ? -6.223 -17.578 5.203 1 93.31 136 PRO B C 1
ATOM 2212 O O . PRO B 1 136 ? -7.258 -17.922 4.625 1 93.31 136 PRO B O 1
ATOM 2215 N N . VAL B 1 137 ? -5.043 -17.703 4.68 1 93.62 137 VAL B N 1
ATOM 2216 C CA . VAL B 1 137 ? -4.797 -18.125 3.305 1 93.62 137 VAL B CA 1
ATOM 2217 C C . VAL B 1 137 ? -5.395 -19.5 3.07 1 93.62 137 VAL B C 1
ATOM 2219 O O . VAL B 1 137 ? -5.895 -19.797 1.98 1 93.62 137 VAL B O 1
ATOM 2222 N N . SER B 1 138 ? -5.422 -20.359 4.035 1 93.88 138 SER B N 1
ATOM 2223 C CA . SER B 1 138 ? -5.867 -21.75 3.895 1 93.88 138 SER B CA 1
ATOM 2224 C C . SER B 1 138 ? -7.375 -21.828 3.688 1 93.88 138 SER B C 1
ATOM 2226 O O . SER B 1 138 ? -7.887 -22.844 3.205 1 93.88 138 SER B O 1
ATOM 2228 N N . ALA B 1 139 ? -8.07 -20.734 3.955 1 95.56 139 ALA B N 1
ATOM 2229 C CA . ALA B 1 139 ? -9.531 -20.75 3.896 1 95.56 139 ALA B CA 1
ATOM 2230 C C . ALA B 1 139 ? -10.039 -20.156 2.586 1 95.56 139 ALA B C 1
ATOM 2232 O O . ALA B 1 139 ? -11.25 -20.031 2.379 1 95.56 139 ALA B O 1
ATOM 2233 N N . LEU B 1 140 ? -9.125 -19.781 1.713 1 96.06 140 LEU B N 1
ATOM 2234 C CA . LEU B 1 140 ? -9.531 -19.062 0.518 1 96.06 140 LEU B CA 1
ATOM 2235 C C . LEU B 1 140 ? -9.039 -19.75 -0.744 1 96.06 140 LEU B C 1
ATOM 2237 O O . LEU B 1 140 ? -7.992 -20.406 -0.729 1 96.06 140 LEU B O 1
ATOM 2241 N N . ALA B 1 141 ? -9.797 -19.641 -1.794 1 95.25 141 ALA B N 1
ATOM 2242 C CA . ALA B 1 141 ? -9.391 -20.047 -3.139 1 95.25 141 ALA B CA 1
ATOM 2243 C C . ALA B 1 141 ? -9.828 -19.016 -4.176 1 95.25 141 ALA B C 1
ATOM 2245 O O . ALA B 1 141 ? -10.859 -18.359 -4.016 1 95.25 141 ALA B O 1
ATOM 2246 N N . LEU B 1 142 ? -8.938 -18.812 -5.148 1 94.25 142 LEU B N 1
ATOM 2247 C CA . LEU B 1 142 ? -9.32 -17.953 -6.258 1 94.25 142 LEU B CA 1
ATOM 2248 C C . LEU B 1 142 ? -10.602 -18.438 -6.914 1 94.25 142 LEU B C 1
ATOM 2250 O O . LEU B 1 142 ? -10.758 -19.641 -7.176 1 94.25 142 LEU B O 1
ATOM 2254 N N . ALA B 1 143 ? -11.5 -17.453 -7.039 1 93.69 143 ALA B N 1
ATOM 2255 C CA . ALA B 1 143 ? -12.758 -17.828 -7.684 1 93.69 143 ALA B CA 1
ATOM 2256 C C . ALA B 1 143 ? -12.555 -18.078 -9.172 1 93.69 143 ALA B C 1
ATOM 2258 O O . ALA B 1 143 ? -11.836 -17.328 -9.844 1 93.69 143 ALA B O 1
ATOM 2259 N N . GLU B 1 144 ? -12.688 -19.266 -9.68 1 77.56 144 GLU B N 1
ATOM 2260 C CA . GLU B 1 144 ? -12.555 -19.625 -11.086 1 77.56 144 GLU B CA 1
ATOM 2261 C C . GLU B 1 144 ? -13.414 -18.719 -11.969 1 77.56 144 GLU B C 1
ATOM 2263 O O . GLU B 1 144 ? -14.539 -18.375 -11.602 1 77.56 144 GLU B O 1
ATOM 2268 N N . GLU B 1 145 ? -12.75 -17.688 -12.766 1 57 145 GLU B N 1
ATOM 2269 C CA . GLU B 1 145 ? -13.523 -16.938 -13.742 1 57 145 GLU B CA 1
ATOM 2270 C C . GLU B 1 145 ? -14.422 -17.844 -14.562 1 57 145 GLU B C 1
ATOM 2272 O O . GLU B 1 145 ? -13.984 -18.891 -15.039 1 57 145 GLU B O 1
ATOM 2277 N N . GLU B 1 146 ? -15.695 -18.031 -14.164 1 46.31 146 GLU B N 1
ATOM 2278 C CA . GLU B 1 146 ? -16.531 -18.719 -15.141 1 46.31 146 GLU B CA 1
ATOM 2279 C C . GLU B 1 146 ? -16.188 -18.281 -16.562 1 46.31 146 GLU B C 1
ATOM 2281 O O . GLU B 1 146 ? -16.203 -17.094 -16.875 1 46.31 146 GLU B O 1
ATOM 2286 N N . GLU B 1 147 ? -15.273 -19 -17.344 1 37.84 147 GLU B N 1
ATOM 2287 C CA . GLU B 1 147 ? -15.359 -18.844 -18.797 1 37.84 147 GLU B CA 1
ATOM 2288 C C . GLU B 1 147 ? -16.812 -18.891 -19.266 1 37.84 147 GLU B C 1
ATOM 2290 O O . GLU B 1 147 ? -17.625 -19.641 -18.719 1 37.84 147 GLU B O 1
#

pLDDT: mean 92.03, std 8.16, range [37.84, 98.75]

Radius of gyration: 21.9 Å; Cα contacts (8 Å, |Δi|>4): 671; chains: 2; bounding box: 56×52×54 Å